Protein AF-0000000076528727 (afdb_homodimer)

Secondary structure (DSSP, 8-state):
---------S---TT-HHHHHHHHHHSHHHHHHHHHHTTS-EEHHHHHHHHT--HHHHHHHHHHHHHTTSEEEEEETTEEEEEESSHHHHHHHHHHHHHHHHHHGGGT-/---------S---TT-HHHHHHHHHHSHHHHHHHHHHTTS-EEHHHHHHHHT--HHHHHHHHHHHHHTTSEEEEEETTEEEEEESSHHHHHHHHHHHHHHHHHHGGGT-

InterPro domains:
  IPR001845 HTH ArsR-type DNA-binding domain [PF01022] (28-72)
  IPR001845 HTH ArsR-type DNA-binding domain [PR00778] (22-37)
  IPR001845 HTH ArsR-type DNA-binding domain [PR00778] (54-69)
  IPR001845 HTH ArsR-type DNA-binding domain [PR00778] (69-84)
  IPR001845 HTH ArsR-type DNA-binding domain [PS50987] (12-104)
  IPR001845 HTH ArsR-type DNA-binding domain [SM00418] (20-98)
  IPR011991 ArsR-like helix-turn-helix domain [cd00090] (22-97)
  IPR036388 Winged helix-like DNA-binding domain superfamily [G3DSA:1.10.10.10] (11-108)
  IPR036390 Winged helix DNA-binding domain superfamily [SSF46785] (14-94)
  IPR051011 Metal-responsive transcriptional regulator [PTHR43132] (16-104)

pLDDT: mean 88.91, std 18.53, range [26.23, 98.75]

Structure (mmCIF, N/CA/C/O backbone):
data_AF-0000000076528727-model_v1
#
loop_
_entity.id
_entity.type
_entity.pdbx_description
1 polymer 'ArsR family transcriptional regulator'
#
loop_
_atom_site.group_PDB
_atom_site.id
_atom_site.type_symbol
_atom_site.label_atom_id
_atom_site.label_alt_id
_atom_site.label_comp_id
_atom_site.label_asym_id
_atom_site.label_entity_id
_atom_site.label_seq_id
_atom_site.pdbx_PDB_ins_code
_atom_site.Cartn_x
_atom_site.Cartn_y
_atom_site.Cartn_z
_atom_site.occupancy
_atom_site.B_iso_or_equiv
_atom_site.auth_seq_id
_atom_site.auth_comp_id
_atom_site.auth_asym_id
_atom_site.auth_atom_id
_atom_site.pdbx_PDB_model_num
ATOM 1 N N . MET A 1 1 ? -30.75 6.188 -2.77 1 26.53 1 MET A N 1
ATOM 2 C CA . MET A 1 1 ? -29.656 5.484 -2.096 1 26.53 1 MET A CA 1
ATOM 3 C C . MET A 1 1 ? -28.422 6.379 -1.98 1 26.53 1 MET A C 1
ATOM 5 O O . MET A 1 1 ? -28 6.98 -2.967 1 26.53 1 MET A O 1
ATOM 9 N N . GLN A 1 2 ? -28.281 7.098 -0.833 1 31.61 2 GLN A N 1
ATOM 10 C CA . GLN A 1 2 ? -27.297 8.156 -0.592 1 31.61 2 GLN A CA 1
ATOM 11 C C . GLN A 1 2 ? -25.906 7.711 -1.005 1 31.61 2 GLN A C 1
ATOM 13 O O . GLN A 1 2 ? -25.438 6.637 -0.612 1 31.61 2 GLN A O 1
ATOM 18 N N . GLU A 1 3 ? -25.5 7.773 -2.193 1 35.44 3 GLU A N 1
ATOM 19 C CA . GLU A 1 3 ? -24.141 7.59 -2.684 1 35.44 3 GLU A CA 1
ATOM 20 C C . GLU A 1 3 ? -23.109 7.977 -1.621 1 35.44 3 GLU A C 1
ATOM 22 O O . GLU A 1 3 ? -23.094 9.117 -1.156 1 35.44 3 GLU A O 1
ATOM 27 N N . ASP A 1 4 ? -23.156 7.25 -0.556 1 35.41 4 ASP A N 1
ATOM 28 C CA . ASP A 1 4 ? -22.281 7.449 0.591 1 35.41 4 ASP A CA 1
ATOM 29 C C . ASP A 1 4 ? -20.891 7.922 0.146 1 35.41 4 ASP A C 1
ATOM 31 O O . ASP A 1 4 ? -19.938 7.141 0.134 1 35.41 4 ASP A O 1
ATOM 35 N N . ASP A 1 5 ? -20.891 8.547 -1.09 1 42.31 5 ASP A N 1
ATOM 36 C CA . ASP A 1 5 ? -19.703 9.328 -1.444 1 42.31 5 ASP A CA 1
ATOM 37 C C . ASP A 1 5 ? -19.188 10.102 -0.24 1 42.31 5 ASP A C 1
ATOM 39 O O . ASP A 1 5 ? -19.203 11.336 -0.228 1 42.31 5 ASP A O 1
ATOM 43 N N . ARG A 1 6 ? -19.641 9.648 0.896 1 43.16 6 ARG A N 1
ATOM 44 C CA . ARG A 1 6 ? -19.344 10.453 2.072 1 43.16 6 ARG A CA 1
ATOM 45 C C . ARG A 1 6 ? -17.875 10.859 2.092 1 43.16 6 ARG A C 1
ATOM 47 O O . ARG A 1 6 ? -16.984 10.039 1.808 1 43.16 6 ARG A O 1
ATOM 54 N N . PRO A 1 7 ? -17.594 12.078 1.815 1 50.25 7 PRO A N 1
ATOM 55 C CA . PRO A 1 7 ? -16.219 12.516 2.045 1 50.25 7 PRO A CA 1
ATOM 56 C C . PRO A 1 7 ? -15.578 11.852 3.26 1 50.25 7 PRO A C 1
ATOM 58 O O . PRO A 1 7 ? -16.266 11.531 4.23 1 50.25 7 PRO A O 1
ATOM 61 N N . ILE A 1 8 ? -14.836 10.836 3.066 1 53.22 8 ILE A N 1
ATOM 62 C CA . ILE A 1 8 ? -14.133 10.258 4.207 1 53.22 8 ILE A CA 1
ATOM 63 C C . ILE A 1 8 ? -13.75 11.367 5.188 1 53.22 8 ILE A C 1
ATOM 65 O O . ILE A 1 8 ? -12.805 12.117 4.949 1 53.22 8 ILE A O 1
ATOM 69 N N . THR A 1 9 ? -14.703 11.906 5.941 1 63.72 9 THR A N 1
ATOM 70 C CA . THR A 1 9 ? -14.531 13.07 6.809 1 63.72 9 THR A CA 1
ATOM 71 C C . THR A 1 9 ? -13.75 12.703 8.062 1 63.72 9 THR A C 1
ATOM 73 O O . THR A 1 9 ? -13.109 13.562 8.672 1 63.72 9 THR A O 1
ATOM 76 N N . GLY A 1 10 ? -13.719 11.414 8.312 1 79.56 10 GLY A N 1
ATOM 77 C CA . GLY A 1 10 ? -13 11.047 9.523 1 79.56 10 GLY A CA 1
ATOM 78 C C . GLY A 1 10 ? -11.758 10.219 9.266 1 79.56 10 GLY A C 1
ATOM 79 O O . GLY A 1 10 ? -11.484 9.844 8.117 1 79.56 10 GLY A O 1
ATOM 80 N N . PRO A 1 11 ? -10.969 10.148 10.289 1 93 11 PRO A N 1
ATOM 81 C CA . PRO A 1 11 ? -9.758 9.336 10.133 1 93 11 PRO A CA 1
ATOM 82 C C . PRO A 1 11 ? -10.062 7.883 9.781 1 93 11 PRO A C 1
ATOM 84 O O . PRO A 1 11 ? -11.086 7.344 10.203 1 93 11 PRO A O 1
ATOM 87 N N . LEU A 1 12 ? -9.281 7.332 8.984 1 96.31 12 LEU A N 1
ATOM 88 C CA . LEU A 1 12 ? -9.352 5.914 8.648 1 96.31 12 LEU A CA 1
ATOM 89 C C . LEU A 1 12 ? -8.992 5.055 9.859 1 96.31 12 LEU A C 1
ATOM 91 O O . LEU A 1 12 ? -8.391 5.539 10.812 1 96.31 12 LEU A O 1
ATOM 95 N N . ASN A 1 13 ? -9.445 3.828 9.789 1 96.62 13 ASN A N 1
ATOM 96 C CA . ASN A 1 13 ? -9.109 2.869 10.836 1 96.62 13 ASN A CA 1
ATOM 97 C C . ASN A 1 13 ? -8.609 1.554 10.242 1 96.62 13 ASN A C 1
ATOM 99 O O . ASN A 1 13 ? -8.469 1.425 9.031 1 96.62 13 ASN A O 1
ATOM 103 N N . ASP A 1 14 ? -8.305 0.615 11.023 1 96.38 14 ASP A N 1
ATOM 104 C CA . ASP A 1 14 ? -7.664 -0.626 10.602 1 96.38 14 ASP A CA 1
ATOM 105 C C . ASP A 1 14 ? -8.586 -1.444 9.703 1 96.38 14 ASP A C 1
ATOM 107 O O . ASP A 1 14 ? -8.125 -2.283 8.93 1 96.38 14 ASP A O 1
ATOM 111 N N . ASP A 1 15 ? -9.859 -1.237 9.789 1 94.62 15 ASP A N 1
ATOM 112 C CA . ASP A 1 15 ? -10.82 -2.035 9.039 1 94.62 15 ASP A CA 1
ATOM 113 C C . ASP A 1 15 ? -11.195 -1.347 7.73 1 94.62 15 ASP A C 1
ATOM 115 O O . ASP A 1 15 ? -11.938 -1.909 6.918 1 94.62 15 ASP A O 1
ATOM 119 N N . SER A 1 16 ? -10.711 -0.133 7.57 1 95.5 16 SER A N 1
ATOM 120 C CA . SER A 1 16 ? -10.992 0.574 6.324 1 95.5 16 SER A CA 1
ATOM 121 C C . SER A 1 16 ? -10.469 -0.199 5.121 1 95.5 16 SER A C 1
ATOM 123 O O . SER A 1 16 ? -9.336 -0.687 5.137 1 95.5 16 SER A O 1
ATOM 125 N N . PRO A 1 17 ? -11.234 -0.303 4.074 1 95.69 17 PRO A N 1
ATOM 126 C CA . PRO A 1 17 ? -10.859 -1.117 2.914 1 95.69 17 PRO A CA 1
ATOM 127 C C . PRO A 1 17 ? -9.508 -0.71 2.32 1 95.69 17 PRO A C 1
ATOM 129 O O . PRO A 1 17 ? -8.703 -1.572 1.965 1 95.69 17 PRO A O 1
ATOM 132 N N . VAL A 1 18 ? -9.281 0.553 2.219 1 97 18 VAL A N 1
ATOM 133 C CA . VAL A 1 18 ? -8.039 1.012 1.608 1 97 18 VAL A CA 1
ATOM 134 C C . VAL A 1 18 ? -6.859 0.638 2.5 1 97 18 VAL A C 1
ATOM 136 O O . VAL A 1 18 ? -5.785 0.282 2.004 1 97 18 VAL A O 1
ATOM 139 N N . VAL A 1 19 ? -7.023 0.716 3.816 1 97.81 19 VAL A N 1
ATOM 140 C CA . VAL A 1 19 ? -5.98 0.313 4.754 1 97.81 19 VAL A CA 1
ATOM 141 C C . VAL A 1 19 ? -5.719 -1.186 4.621 1 97.81 19 VAL A C 1
ATOM 143 O O . VAL A 1 19 ? -4.566 -1.621 4.598 1 97.81 19 VAL A O 1
ATOM 146 N N . GLN A 1 20 ? -6.742 -1.949 4.469 1 97.12 20 GLN A N 1
ATOM 147 C CA . GLN A 1 20 ? -6.617 -3.391 4.281 1 97.12 20 GLN A CA 1
ATOM 148 C C . GLN A 1 20 ? -5.875 -3.715 2.988 1 97.12 20 GLN A C 1
ATOM 150 O O . GLN A 1 20 ? -5.09 -4.664 2.938 1 97.12 20 GLN A O 1
ATOM 155 N N . LEU A 1 21 ? -6.188 -2.961 1.984 1 97.81 21 LEU A N 1
ATOM 156 C CA . LEU A 1 21 ? -5.488 -3.129 0.714 1 97.81 21 LEU A CA 1
ATOM 157 C C . LEU A 1 21 ? -3.988 -2.908 0.886 1 97.81 21 LEU A C 1
ATOM 159 O O . LEU A 1 21 ? -3.182 -3.74 0.463 1 97.81 21 LEU A O 1
ATOM 163 N N . PHE A 1 22 ? -3.646 -1.817 1.559 1 98.56 22 PHE A N 1
ATOM 164 C CA . PHE A 1 22 ? -2.234 -1.509 1.748 1 98.56 22 PHE A CA 1
ATOM 165 C C . PHE A 1 22 ? -1.575 -2.533 2.664 1 98.56 22 PHE A C 1
ATOM 167 O O . PHE A 1 22 ? -0.403 -2.869 2.486 1 98.56 22 PHE A O 1
ATOM 174 N N . LYS A 1 23 ? -2.254 -3.059 3.645 1 98.44 23 LYS A N 1
ATOM 175 C CA . LYS A 1 23 ? -1.728 -4.117 4.5 1 98.44 23 LYS A CA 1
ATOM 176 C C . LYS A 1 23 ? -1.399 -5.367 3.689 1 98.44 23 LYS A C 1
ATOM 178 O O . LYS A 1 23 ? -0.364 -6 3.906 1 98.44 23 LYS A O 1
ATOM 183 N N . ALA A 1 24 ? -2.244 -5.648 2.811 1 98.56 24 ALA A N 1
ATOM 184 C CA . ALA A 1 24 ? -2.016 -6.82 1.97 1 98.56 24 ALA A CA 1
ATOM 185 C C . ALA A 1 24 ? -0.749 -6.66 1.134 1 98.56 24 ALA A C 1
ATOM 187 O O . ALA A 1 24 ? 0.032 -7.602 0.987 1 98.56 24 ALA A O 1
ATOM 188 N N . LEU A 1 25 ? -0.546 -5.465 0.639 1 98.56 25 LEU A N 1
ATOM 189 C CA . LEU A 1 25 ? 0.573 -5.199 -0.258 1 98.56 25 LEU A CA 1
ATOM 190 C C . LEU A 1 25 ? 1.863 -5 0.528 1 98.56 25 LEU A C 1
ATOM 192 O O . LEU A 1 25 ? 2.957 -5.055 -0.04 1 98.56 25 LEU A O 1
ATOM 196 N N . ALA A 1 26 ? 1.739 -4.746 1.828 1 98.56 26 ALA A N 1
ATOM 197 C CA . ALA A 1 26 ? 2.895 -4.434 2.666 1 98.56 26 ALA A CA 1
ATOM 198 C C . ALA A 1 26 ? 3.688 -5.695 2.998 1 98.56 26 ALA A C 1
ATOM 200 O O . ALA A 1 26 ? 4.816 -5.613 3.488 1 98.56 26 ALA A O 1
ATOM 201 N N . HIS A 1 27 ? 3.139 -6.82 2.787 1 98.38 27 HIS A N 1
ATOM 202 C CA . HIS A 1 27 ? 3.85 -8.078 3 1 98.38 27 HIS A CA 1
ATOM 203 C C . HIS A 1 27 ? 4.734 -8.414 1.804 1 98.38 27 HIS A C 1
ATOM 205 O O . HIS A 1 27 ? 4.262 -8.445 0.666 1 98.38 27 HIS A O 1
ATOM 211 N N . PRO A 1 28 ? 6 -8.703 2.027 1 98.25 28 PRO A N 1
ATOM 212 C CA . PRO A 1 28 ? 6.93 -8.867 0.906 1 98.25 28 PRO A CA 1
ATOM 213 C C . PRO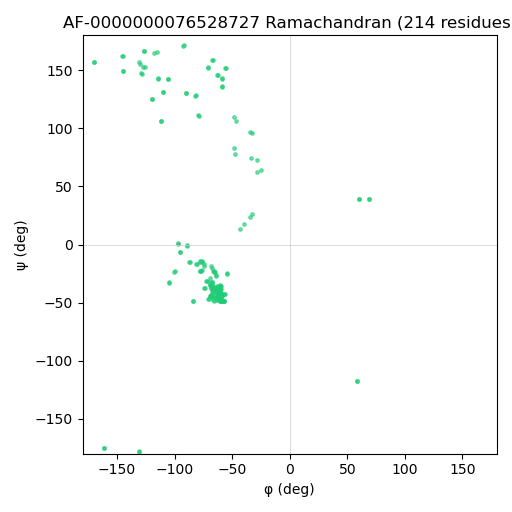 A 1 28 ? 6.535 -10 -0.031 1 98.25 28 PRO A C 1
ATOM 215 O O . PRO A 1 28 ? 6.691 -9.891 -1.249 1 98.25 28 PRO A O 1
ATOM 218 N N . MET A 1 29 ? 6.012 -11.055 0.444 1 98.31 29 MET A N 1
ATOM 219 C CA . MET A 1 29 ? 5.617 -12.172 -0.415 1 98.31 29 MET A CA 1
ATOM 220 C C . MET A 1 29 ? 4.414 -11.789 -1.276 1 98.31 29 MET A C 1
ATOM 222 O O . MET A 1 29 ? 4.375 -12.109 -2.467 1 98.31 29 MET A O 1
ATOM 226 N N . ARG A 1 30 ? 3.484 -11.164 -0.668 1 98.69 30 ARG A N 1
ATOM 227 C CA . ARG A 1 30 ? 2.303 -10.742 -1.417 1 98.69 30 ARG A CA 1
ATOM 228 C C . ARG A 1 30 ? 2.654 -9.664 -2.436 1 98.69 30 ARG A C 1
ATOM 230 O O . ARG A 1 30 ? 2.129 -9.656 -3.551 1 98.69 30 ARG A O 1
ATOM 237 N N . ALA A 1 31 ? 3.562 -8.773 -2.023 1 98.62 31 ALA A N 1
ATOM 238 C CA . ALA A 1 31 ? 4.043 -7.777 -2.973 1 98.62 31 ALA A CA 1
ATOM 239 C C . ALA A 1 31 ? 4.762 -8.438 -4.148 1 98.62 31 ALA A C 1
ATOM 241 O O . ALA A 1 31 ? 4.609 -8.016 -5.293 1 98.62 31 ALA A O 1
ATOM 242 N N . SER A 1 32 ? 5.52 -9.461 -3.852 1 98.62 32 SER A N 1
ATOM 243 C CA . SER A 1 32 ? 6.219 -10.203 -4.895 1 98.62 32 SER A CA 1
ATOM 244 C C . SER A 1 32 ? 5.234 -10.875 -5.848 1 98.62 32 SER A C 1
ATOM 246 O O . SER A 1 32 ? 5.441 -10.875 -7.062 1 98.62 32 SER A O 1
ATOM 248 N N . ILE A 1 33 ? 4.223 -11.406 -5.277 1 98.5 33 ILE A N 1
ATOM 249 C CA . ILE A 1 33 ? 3.195 -12.062 -6.078 1 98.5 33 ILE A CA 1
ATOM 250 C C . ILE A 1 33 ? 2.539 -11.039 -7.008 1 98.5 33 ILE A C 1
ATOM 252 O O . ILE A 1 33 ? 2.404 -11.281 -8.211 1 98.5 33 ILE A O 1
ATOM 256 N N . ILE A 1 34 ? 2.168 -9.906 -6.461 1 98.75 34 ILE A N 1
ATOM 257 C CA . ILE A 1 34 ? 1.521 -8.859 -7.242 1 98.75 34 ILE A CA 1
ATOM 258 C C . ILE A 1 34 ? 2.459 -8.391 -8.352 1 98.75 34 ILE A C 1
ATOM 260 O O . ILE A 1 34 ? 2.037 -8.211 -9.492 1 98.75 34 ILE A O 1
ATOM 264 N N . HIS A 1 35 ? 3.699 -8.211 -7.98 1 98.25 35 HIS A N 1
ATOM 265 C CA . HIS A 1 35 ? 4.699 -7.801 -8.961 1 98.25 35 HIS A CA 1
ATOM 266 C C . HIS A 1 35 ? 4.77 -8.781 -10.125 1 98.25 35 HIS A C 1
ATOM 268 O O . HIS A 1 35 ? 4.723 -8.383 -11.289 1 98.25 35 HIS A O 1
ATOM 274 N N . ARG A 1 36 ? 4.844 -10.008 -9.805 1 97.88 36 ARG A N 1
ATOM 275 C CA . ARG A 1 36 ? 4.922 -11.047 -10.82 1 97.88 36 ARG A CA 1
ATOM 276 C C . ARG A 1 36 ? 3.682 -11.047 -11.711 1 97.88 36 ARG A C 1
ATOM 278 O O . ARG A 1 36 ? 3.783 -11.203 -12.93 1 97.88 36 ARG A O 1
ATOM 285 N N . LEU A 1 37 ? 2.543 -10.828 -11.164 1 97.88 37 LEU A N 1
ATOM 286 C CA . LEU A 1 37 ? 1.271 -10.93 -11.875 1 97.88 37 LEU A CA 1
ATOM 287 C C . LEU A 1 37 ? 1.029 -9.688 -12.734 1 97.88 37 LEU A C 1
ATOM 289 O O . LEU A 1 37 ? 0.147 -9.695 -13.594 1 97.88 37 LEU A O 1
ATOM 293 N N . THR A 1 38 ? 1.791 -8.609 -12.5 1 97.25 38 THR A N 1
ATOM 294 C CA . THR A 1 38 ? 1.686 -7.449 -13.375 1 97.25 38 THR A CA 1
ATOM 295 C C . THR A 1 38 ? 2.16 -7.793 -14.781 1 97.25 38 THR A C 1
ATOM 297 O O . THR A 1 38 ? 1.787 -7.121 -15.75 1 97.25 38 THR A O 1
ATOM 300 N N . GLU A 1 39 ? 2.961 -8.773 -14.914 1 96.12 39 GLU A N 1
ATOM 301 C CA . GLU A 1 39 ? 3.521 -9.164 -16.203 1 96.12 39 GLU A CA 1
ATOM 302 C C . GLU A 1 39 ? 2.562 -10.07 -16.969 1 96.12 39 GLU A C 1
ATOM 304 O O . GLU A 1 39 ? 2.328 -9.867 -18.156 1 96.12 39 GLU A O 1
ATOM 309 N N . SER A 1 40 ? 2.09 -11.047 -16.281 1 96.12 40 SER A N 1
ATOM 310 C CA . SER A 1 40 ? 1.208 -12.047 -16.875 1 96.12 40 SER A CA 1
ATOM 311 C C . SER A 1 40 ? 0.599 -12.945 -15.805 1 96.12 40 SER A C 1
ATOM 313 O O . SER A 1 40 ? 1.109 -13.023 -14.688 1 96.12 40 SER A O 1
ATOM 315 N N . PRO A 1 41 ? -0.532 -13.555 -16.125 1 96.75 41 PRO A N 1
ATOM 316 C CA . PRO A 1 41 ? -1.08 -14.539 -15.188 1 96.75 41 PRO A CA 1
ATOM 317 C C . PRO A 1 41 ? -0.088 -15.656 -14.859 1 96.75 41 PRO A C 1
ATOM 319 O O . PRO A 1 41 ? 0.81 -15.945 -15.648 1 96.75 41 PRO A O 1
ATOM 322 N N . ALA A 1 42 ? -0.219 -16.234 -13.672 1 96.56 42 ALA A N 1
ATOM 323 C CA . ALA A 1 42 ? 0.669 -17.312 -13.227 1 96.56 42 ALA A CA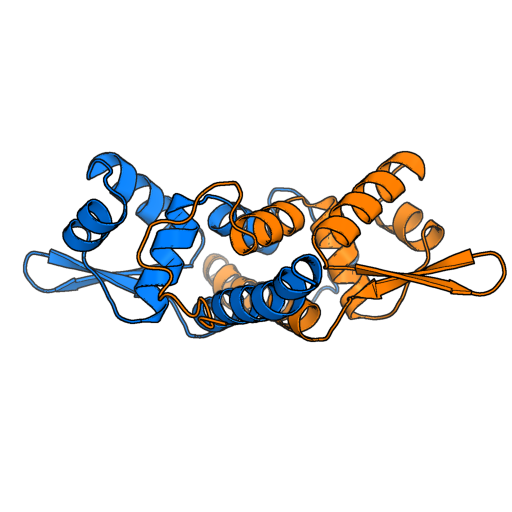 1
ATOM 324 C C . ALA A 1 42 ? -0.089 -18.328 -12.383 1 96.56 42 ALA A C 1
ATOM 326 O O . ALA A 1 42 ? -1.08 -18 -11.734 1 96.56 42 ALA A O 1
ATOM 327 N N . ASP A 1 43 ? 0.331 -19.547 -12.438 1 95.94 43 ASP A N 1
ATOM 328 C CA . ASP A 1 43 ? -0.294 -20.547 -11.578 1 95.94 43 ASP A CA 1
ATOM 329 C C . ASP A 1 43 ? 0.455 -20.688 -10.258 1 95.94 43 ASP A C 1
ATOM 331 O O . ASP A 1 43 ? 1.519 -20.094 -10.078 1 95.94 43 ASP A O 1
ATOM 335 N N . VAL A 1 44 ? -0.126 -21.422 -9.359 1 96.12 44 VAL A N 1
ATOM 336 C CA . VAL A 1 44 ? 0.398 -21.547 -8.008 1 96.12 44 VAL A CA 1
ATOM 337 C C . VAL A 1 44 ? 1.814 -22.125 -8.047 1 96.12 44 VAL A C 1
ATOM 339 O O . VAL A 1 44 ? 2.682 -21.703 -7.277 1 96.12 44 VAL A O 1
ATOM 342 N N . SER A 1 45 ? 2.096 -23.016 -8.953 1 95.94 45 SER A N 1
ATOM 343 C CA . SER A 1 45 ? 3.404 -23.656 -9.039 1 95.94 45 SER A CA 1
ATOM 344 C C . SER A 1 45 ? 4.48 -22.656 -9.438 1 95.94 45 SER A C 1
ATOM 346 O O . SER A 1 45 ? 5.598 -22.688 -8.906 1 95.94 45 SER A O 1
ATOM 348 N N . GLU A 1 46 ? 4.207 -21.781 -10.336 1 96.06 46 GLU A N 1
ATOM 349 C CA . GLU A 1 46 ? 5.125 -20.719 -10.75 1 96.06 46 GLU A CA 1
ATOM 350 C C . GLU A 1 46 ? 5.434 -19.766 -9.594 1 96.06 46 GLU A C 1
ATOM 352 O O . GLU A 1 46 ? 6.578 -19.344 -9.43 1 96.06 46 GLU A O 1
ATOM 357 N N . LEU A 1 47 ? 4.441 -19.516 -8.836 1 97.56 47 LEU A N 1
ATOM 358 C CA . LEU A 1 47 ? 4.609 -18.594 -7.715 1 97.56 47 LEU A CA 1
ATOM 359 C C . LEU A 1 47 ? 5.402 -19.25 -6.59 1 97.56 47 LEU A C 1
ATOM 361 O O . LEU A 1 47 ? 6.195 -18.594 -5.922 1 97.56 47 LEU A O 1
ATOM 365 N N . VAL A 1 48 ? 5.188 -20.531 -6.348 1 97.56 48 VAL A N 1
ATOM 366 C CA . VAL A 1 48 ? 5.953 -21.297 -5.371 1 97.56 48 VAL A CA 1
ATOM 367 C C . VAL A 1 48 ? 7.438 -21.266 -5.738 1 97.56 48 VAL A C 1
ATOM 369 O O . VAL A 1 48 ? 8.289 -21.047 -4.879 1 97.56 48 VAL A O 1
ATOM 372 N N . GLU A 1 49 ? 7.715 -21.422 -7 1 96.88 49 GLU A N 1
ATOM 373 C CA . GLU A 1 49 ? 9.094 -21.406 -7.488 1 96.88 49 GLU A CA 1
ATOM 374 C C . GLU A 1 49 ? 9.703 -20.016 -7.344 1 96.88 49 GLU A C 1
ATOM 376 O O . GLU A 1 49 ? 10.844 -19.875 -6.887 1 96.88 49 GLU A O 1
ATOM 381 N N . LEU A 1 50 ? 8.984 -19.062 -7.676 1 95.31 50 LEU A N 1
ATOM 382 C CA . LEU A 1 50 ? 9.445 -17.672 -7.594 1 95.31 50 LEU A CA 1
ATOM 383 C C . LEU A 1 50 ? 9.805 -17.312 -6.16 1 95.31 50 LEU A C 1
ATOM 385 O O . LEU A 1 50 ? 10.836 -16.688 -5.91 1 95.31 50 LEU A O 1
ATOM 389 N N . LEU A 1 51 ? 8.914 -17.688 -5.211 1 97.38 51 LEU A N 1
ATOM 390 C CA . LEU A 1 51 ? 9.039 -17.25 -3.824 1 97.38 51 LEU A CA 1
ATOM 391 C C . LEU A 1 51 ? 9.945 -18.188 -3.035 1 97.38 51 LEU A C 1
ATOM 393 O O . LEU A 1 51 ? 10.391 -17.844 -1.936 1 97.38 51 LEU A O 1
ATOM 397 N N . GLY A 1 52 ? 10.188 -19.312 -3.59 1 97.25 52 GLY A N 1
ATOM 398 C CA . GLY A 1 52 ? 10.93 -20.312 -2.832 1 97.25 52 GLY A CA 1
ATOM 399 C C . GLY A 1 52 ? 10.242 -20.719 -1.543 1 97.25 52 GLY A C 1
ATOM 400 O O . GLY A 1 52 ? 10.898 -20.875 -0.506 1 97.25 52 GLY A O 1
ATOM 401 N N . ALA A 1 53 ? 8.953 -20.844 -1.569 1 97.94 53 ALA A N 1
ATOM 402 C CA . ALA A 1 53 ? 8.148 -21.141 -0.393 1 97.94 53 ALA A CA 1
ATOM 403 C C . ALA A 1 53 ? 7.258 -22.359 -0.644 1 97.94 53 ALA A C 1
ATOM 405 O O . ALA A 1 53 ? 7.102 -22.797 -1.786 1 97.94 53 ALA A O 1
ATOM 406 N N . SER A 1 54 ? 6.703 -22.891 0.417 1 98.19 54 SER A N 1
ATOM 407 C CA . SER A 1 54 ? 5.824 -24.047 0.291 1 98.19 54 SER A CA 1
ATOM 408 C C . SER A 1 54 ? 4.496 -23.672 -0.36 1 98.19 54 SER A C 1
ATOM 410 O O . SER A 1 54 ? 4.051 -22.516 -0.248 1 98.19 54 SER A O 1
ATOM 412 N N . GLN A 1 55 ? 3.879 -24.594 -1.03 1 97.62 55 GLN A N 1
ATOM 413 C CA . GLN A 1 55 ? 2.6 -24.375 -1.693 1 97.62 55 GLN A CA 1
ATOM 414 C C . GLN A 1 55 ? 1.524 -23.969 -0.69 1 97.62 55 GLN A C 1
ATOM 416 O O . GLN A 1 55 ? 0.729 -23.062 -0.958 1 97.62 55 GLN A O 1
ATOM 421 N N . PRO A 1 56 ? 1.437 -24.578 0.508 1 98.38 56 PRO A N 1
ATOM 422 C CA . PRO A 1 56 ? 0.417 -24.125 1.461 1 98.38 56 PRO A CA 1
ATOM 423 C C . PRO A 1 56 ? 0.579 -22.656 1.851 1 98.38 56 PRO A C 1
ATOM 425 O O . PRO A 1 56 ? -0.415 -21.938 2.002 1 98.38 56 PRO A O 1
ATOM 428 N N . LEU A 1 57 ? 1.788 -22.188 2.018 1 98.44 57 LEU A N 1
ATOM 429 C CA . LEU A 1 57 ? 2.059 -20.797 2.375 1 98.44 57 LEU A CA 1
ATOM 430 C C . LEU A 1 57 ? 1.65 -19.859 1.249 1 98.44 57 LEU A C 1
ATOM 432 O O . LEU A 1 57 ? 0.988 -18.844 1.49 1 98.44 57 LEU A O 1
ATOM 436 N N . VAL A 1 58 ? 2.08 -20.219 0.08 1 98.31 58 VAL A N 1
ATOM 437 C CA . VAL A 1 58 ? 1.732 -19.406 -1.085 1 98.31 58 VAL A CA 1
ATOM 438 C C . VAL A 1 58 ? 0.214 -19.375 -1.248 1 98.31 58 VAL A C 1
ATOM 440 O O . VAL A 1 58 ? -0.356 -18.312 -1.521 1 98.31 58 VAL A O 1
ATOM 443 N N . SER A 1 59 ? -0.433 -20.484 -1.033 1 97.75 59 SER A N 1
ATOM 444 C CA . SER A 1 59 ? -1.887 -20.547 -1.134 1 97.75 59 SER A CA 1
ATOM 445 C C . SER A 1 59 ? -2.555 -19.656 -0.097 1 97.75 5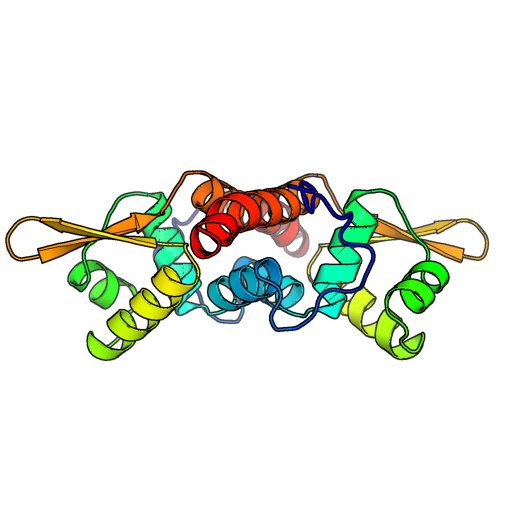9 SER A C 1
ATOM 447 O O . SER A 1 59 ? -3.57 -19.016 -0.384 1 97.75 59 SER A O 1
ATOM 449 N N . HIS A 1 60 ? -2.027 -19.609 1.024 1 98.44 60 HIS A N 1
ATOM 450 C CA . HIS A 1 60 ? -2.539 -18.734 2.066 1 98.44 60 HIS A CA 1
ATOM 451 C C . HIS A 1 60 ? -2.479 -17.266 1.628 1 98.44 60 HIS A C 1
ATOM 453 O O . HIS A 1 60 ? -3.469 -16.547 1.737 1 98.44 60 HIS A O 1
ATOM 459 N N . HIS A 1 61 ? -1.354 -16.875 1.132 1 98.56 61 HIS A N 1
ATOM 460 C CA . HIS A 1 61 ? -1.196 -15.5 0.7 1 98.56 61 HIS A CA 1
ATOM 461 C C . HIS A 1 61 ? -2.119 -15.18 -0.47 1 98.56 61 HIS A C 1
ATOM 463 O O . HIS A 1 61 ? -2.652 -14.07 -0.56 1 98.56 61 HIS A O 1
ATOM 469 N N . LEU A 1 62 ? -2.277 -16.141 -1.36 1 98.44 62 LEU A N 1
ATOM 470 C CA . LEU A 1 62 ? -3.195 -15.945 -2.479 1 98.44 62 LEU A CA 1
ATOM 471 C C . LEU A 1 62 ? -4.629 -15.773 -1.982 1 98.44 62 LEU A C 1
ATOM 473 O O . LEU A 1 62 ? -5.395 -15 -2.553 1 98.44 62 LEU A O 1
ATOM 477 N N . ARG A 1 63 ? -4.977 -16.484 -0.934 1 98.12 63 ARG A N 1
ATOM 478 C CA . ARG A 1 63 ? -6.293 -16.312 -0.333 1 98.12 63 ARG A CA 1
ATOM 479 C C . ARG A 1 63 ? -6.457 -14.906 0.241 1 98.12 63 ARG A C 1
ATOM 481 O O . ARG A 1 63 ? -7.488 -14.258 0.038 1 98.12 63 ARG A O 1
ATOM 488 N N . VAL A 1 64 ? -5.484 -14.445 0.941 1 98.19 64 VAL A N 1
ATOM 489 C CA . VAL A 1 64 ? -5.5 -13.102 1.515 1 98.19 64 VAL A CA 1
ATOM 490 C C . VAL A 1 64 ? -5.645 -12.062 0.402 1 98.19 64 VAL A C 1
ATOM 492 O O . VAL A 1 64 ? -6.441 -11.125 0.516 1 98.19 64 VAL A O 1
ATOM 495 N N . LEU A 1 65 ? -4.902 -12.234 -0.683 1 98.44 65 LEU A N 1
ATOM 496 C CA . LEU A 1 65 ? -4.918 -11.305 -1.807 1 98.44 65 LEU A CA 1
ATOM 497 C C . LEU A 1 65 ? -6.277 -11.32 -2.504 1 98.44 65 LEU A C 1
ATOM 499 O O . LEU A 1 65 ? -6.762 -10.273 -2.943 1 98.44 65 LEU A O 1
ATOM 503 N N . ARG A 1 66 ? -6.844 -12.461 -2.566 1 97.12 66 ARG A N 1
ATOM 504 C CA . ARG A 1 66 ? -8.172 -12.57 -3.16 1 97.12 66 ARG A CA 1
ATOM 505 C C . ARG A 1 66 ? -9.219 -11.859 -2.301 1 97.12 66 ARG A C 1
ATOM 507 O O . ARG A 1 66 ? -10.062 -11.133 -2.818 1 97.12 66 ARG A O 1
ATOM 514 N N . GLU A 1 67 ? -9.133 -12.094 -0.984 1 95.38 67 GLU A N 1
ATOM 515 C CA . GLU A 1 67 ? -10.07 -11.477 -0.045 1 95.38 67 GLU A CA 1
ATOM 516 C C . GLU A 1 67 ? -9.922 -9.953 -0.043 1 95.38 67 GLU A C 1
ATOM 518 O O . GLU A 1 67 ? -10.891 -9.234 0.206 1 95.38 67 GLU A O 1
ATOM 523 N N . ALA A 1 68 ? -8.75 -9.5 -0.388 1 96.25 68 ALA A N 1
ATOM 524 C CA . ALA A 1 68 ? -8.484 -8.062 -0.464 1 96.25 68 ALA A CA 1
ATOM 525 C C . ALA A 1 68 ? -8.805 -7.52 -1.854 1 96.25 68 ALA A C 1
ATOM 527 O O . ALA A 1 68 ? -8.516 -6.355 -2.152 1 96.25 68 ALA A O 1
ATOM 528 N N . HIS A 1 69 ? -9.242 -8.383 -2.758 1 96.81 69 HIS A N 1
ATOM 529 C CA . HIS A 1 69 ? -9.656 -8.023 -4.109 1 96.81 69 HIS A CA 1
ATOM 530 C C . HIS A 1 69 ? -8.469 -7.574 -4.949 1 96.81 69 HIS A C 1
ATOM 532 O O . HIS A 1 69 ? -8.586 -6.637 -5.742 1 96.81 69 HIS A O 1
ATOM 538 N N . LEU A 1 70 ? -7.383 -8.219 -4.797 1 98.38 70 LEU A N 1
ATOM 539 C CA . LEU A 1 70 ? -6.188 -7.855 -5.551 1 98.38 70 LEU A CA 1
ATOM 540 C C . LEU A 1 70 ? -5.926 -8.852 -6.676 1 98.38 70 LEU A C 1
ATOM 542 O O . LEU A 1 70 ? -5.441 -8.469 -7.742 1 98.38 70 LEU A O 1
ATOM 546 N N . VAL A 1 71 ? -6.301 -10.102 -6.414 1 98.31 71 VAL A N 1
ATOM 547 C CA . VAL A 1 71 ? -6.066 -11.125 -7.426 1 98.31 71 VAL A CA 1
ATOM 548 C C . VAL A 1 71 ? -7.344 -11.938 -7.645 1 98.31 71 VAL A C 1
ATOM 550 O O . VAL A 1 71 ? -8.242 -11.938 -6.797 1 98.31 71 VAL A O 1
ATOM 553 N N . GLU A 1 72 ? -7.441 -12.516 -8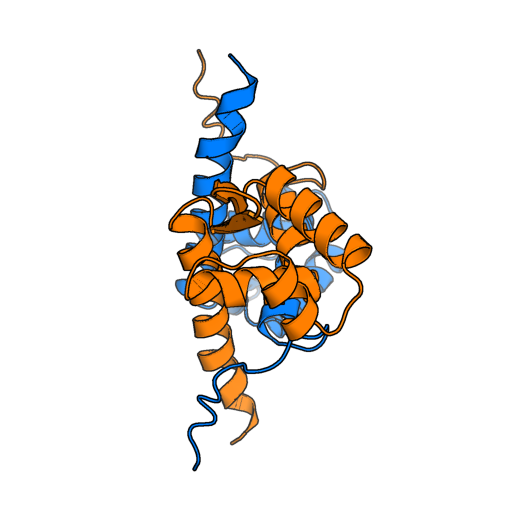.75 1 97.25 72 GLU A N 1
ATOM 554 C CA . GLU A 1 72 ? -8.523 -13.445 -9.07 1 97.25 72 GLU A CA 1
ATOM 555 C C . GLU A 1 72 ? -7.977 -14.773 -9.578 1 97.25 72 GLU A C 1
ATOM 557 O O . GLU A 1 72 ? -6.875 -14.828 -10.125 1 97.25 72 GLU A O 1
ATOM 562 N N . ALA A 1 73 ? -8.758 -15.758 -9.352 1 96.38 73 ALA A N 1
ATOM 563 C CA . ALA A 1 73 ? -8.398 -17.109 -9.773 1 96.38 73 ALA A CA 1
ATOM 564 C C . ALA A 1 73 ? -9.281 -17.578 -10.922 1 96.38 73 ALA A C 1
ATOM 566 O O . ALA A 1 73 ? -10.492 -17.328 -10.93 1 96.38 73 ALA A O 1
ATOM 567 N N . LEU A 1 74 ? -8.695 -18.109 -11.969 1 93.12 74 LEU A N 1
ATOM 568 C CA . LEU A 1 74 ? -9.422 -18.734 -13.062 1 93.12 74 LEU A CA 1
ATOM 569 C C . LEU A 1 74 ? -9.023 -20.203 -13.219 1 93.12 74 LEU A C 1
ATOM 571 O O . LEU A 1 74 ? -7.836 -20.516 -13.281 1 93.12 74 LEU A O 1
ATOM 575 N N . ARG A 1 75 ? -10.078 -20.969 -13.164 1 88.88 75 ARG A N 1
ATOM 576 C CA . ARG A 1 75 ? -9.812 -22.391 -13.344 1 88.88 75 ARG A CA 1
ATOM 577 C C . ARG A 1 75 ? -9.625 -22.734 -14.82 1 88.88 75 ARG A C 1
ATOM 579 O O . ARG A 1 75 ? -10.461 -22.391 -15.656 1 88.88 75 ARG A O 1
ATOM 586 N N . ASP A 1 76 ? -8.461 -23.047 -15.094 1 78.75 76 ASP A N 1
ATOM 587 C CA . ASP A 1 76 ? -8.188 -23.516 -16.438 1 78.75 76 ASP A CA 1
ATOM 588 C C . ASP A 1 76 ? -7.82 -25 -16.438 1 78.75 76 ASP A C 1
ATOM 590 O O . ASP A 1 76 ? -6.66 -25.359 -16.234 1 78.75 76 ASP A O 1
ATOM 594 N N . GLY A 1 77 ? -8.781 -25.766 -16.906 1 81.31 77 GLY A N 1
ATOM 595 C CA . GLY A 1 77 ? -8.539 -27.203 -16.859 1 81.31 77 GLY A CA 1
ATOM 596 C C . GLY A 1 77 ? -8.273 -27.719 -15.461 1 81.31 77 GLY A C 1
ATOM 597 O O . GLY A 1 77 ? -9.094 -27.531 -14.562 1 81.31 77 GLY A O 1
ATOM 598 N N . ARG A 1 78 ? -6.949 -28.297 -15.289 1 80.19 78 ARG A N 1
ATOM 599 C CA . ARG A 1 78 ? -6.605 -28.906 -14.016 1 80.19 78 ARG A CA 1
ATOM 600 C C . ARG A 1 78 ? -5.836 -27.953 -13.125 1 80.19 78 ARG A C 1
ATOM 602 O O . ARG A 1 78 ? -5.473 -28.281 -11.992 1 80.19 78 ARG A O 1
ATOM 609 N N . ARG A 1 79 ? -5.609 -26.734 -13.586 1 84.69 79 ARG A N 1
ATOM 610 C CA . ARG A 1 79 ? -4.824 -25.797 -12.797 1 84.69 79 ARG A CA 1
ATOM 611 C C . ARG A 1 79 ? -5.547 -24.469 -12.656 1 84.69 79 ARG A C 1
ATOM 613 O O . ARG A 1 79 ? -6.332 -24.078 -13.531 1 84.69 79 ARG A O 1
ATOM 620 N N . ASN A 1 80 ? -5.273 -23.891 -11.461 1 92.12 80 ASN A N 1
ATOM 621 C CA . ASN A 1 80 ? -5.754 -22.531 -11.273 1 92.12 80 ASN A CA 1
ATOM 622 C C . ASN A 1 80 ? -4.715 -21.5 -11.711 1 92.12 80 ASN A C 1
ATOM 624 O O . ASN A 1 80 ? -3.527 -21.641 -11.406 1 92.12 80 ASN A O 1
ATOM 628 N N . SER A 1 81 ? -5.164 -20.594 -12.5 1 95.81 81 SER A N 1
ATOM 629 C CA . SER A 1 81 ? -4.34 -19.453 -12.859 1 95.81 81 SER A CA 1
ATOM 630 C C . SER A 1 81 ? -4.797 -18.188 -12.133 1 95.81 81 SER A C 1
ATOM 632 O O . SER A 1 81 ? -5.996 -17.969 -11.977 1 95.81 81 SER A O 1
ATOM 634 N N . TYR A 1 82 ? -3.758 -17.406 -11.75 1 97.81 82 TYR A N 1
ATOM 635 C CA . TYR A 1 82 ? -4.047 -16.188 -11.016 1 97.81 82 TYR A CA 1
ATOM 636 C C . TYR A 1 82 ? -3.662 -14.953 -11.828 1 97.81 82 TYR A C 1
ATOM 638 O O . TYR A 1 82 ? -2.652 -14.961 -12.539 1 97.81 82 TYR A O 1
ATOM 646 N N . SER A 1 83 ? -4.43 -13.938 -11.734 1 98.19 83 SER A N 1
ATOM 647 C CA . SER A 1 83 ? -4.168 -12.641 -12.352 1 98.19 83 SER A CA 1
ATOM 648 C C . SER A 1 83 ? -4.66 -11.5 -11.477 1 98.19 83 SER A C 1
ATOM 650 O O . SER A 1 83 ? -5.398 -11.727 -10.508 1 98.19 83 SER A O 1
ATOM 652 N N . LEU A 1 84 ? -4.16 -10.328 -11.758 1 98.31 84 LEU A N 1
ATOM 653 C CA . LEU A 1 84 ? -4.688 -9.156 -11.062 1 98.31 84 LEU A CA 1
ATOM 654 C C . LEU A 1 84 ? -6.164 -8.945 -11.383 1 98.31 84 LEU A C 1
ATOM 656 O O . LEU A 1 84 ? -6.598 -9.211 -12.508 1 98.31 84 LEU A O 1
ATOM 660 N N . ILE A 1 85 ? -6.891 -8.484 -10.453 1 96.69 85 ILE A N 1
ATOM 661 C CA . ILE A 1 85 ? -8.344 -8.414 -10.594 1 96.69 85 ILE A CA 1
ATOM 662 C C . ILE A 1 85 ? -8.711 -7.363 -11.641 1 96.69 85 ILE A C 1
ATOM 664 O O . ILE A 1 85 ? -9.734 -7.48 -12.312 1 96.69 85 ILE A O 1
ATOM 668 N N . ASP A 1 86 ? -7.922 -6.27 -11.711 1 94 86 ASP A N 1
ATOM 669 C CA . ASP A 1 86 ? -8.156 -5.234 -12.711 1 94 86 ASP A CA 1
ATOM 670 C C . ASP A 1 86 ? -6.914 -4.367 -12.898 1 94 86 ASP A C 1
ATOM 672 O O . ASP A 1 86 ? -5.875 -4.613 -12.273 1 94 86 ASP A O 1
ATOM 676 N N . ASP A 1 87 ? -7.004 -3.375 -13.664 1 94.06 87 ASP A N 1
ATOM 677 C CA . ASP A 1 87 ? -5.867 -2.535 -14.031 1 94.06 87 ASP A CA 1
ATOM 678 C C . ASP A 1 87 ? -5.504 -1.573 -12.906 1 94.06 87 ASP A C 1
ATOM 680 O O . ASP A 1 87 ? -4.398 -1.029 -12.875 1 94.06 87 ASP A O 1
ATOM 684 N N . HIS A 1 88 ? -6.492 -1.312 -12.039 1 94.94 88 HIS A N 1
ATOM 685 C CA . HIS A 1 88 ? -6.195 -0.417 -10.922 1 94.94 88 HIS A CA 1
ATOM 686 C C . HIS A 1 88 ? -5.09 -0.981 -10.039 1 94.94 88 HIS A C 1
ATOM 688 O O . HIS A 1 88 ? -4.184 -0.252 -9.633 1 94.94 88 HIS A O 1
ATOM 694 N N . VAL A 1 89 ? -5.16 -2.258 -9.898 1 97.81 89 VAL A N 1
ATOM 695 C CA . VAL A 1 89 ? -4.176 -2.891 -9.023 1 97.81 89 VAL A CA 1
ATOM 696 C C . VAL A 1 89 ? -2.791 -2.801 -9.656 1 97.81 89 VAL A C 1
ATOM 698 O O . VAL A 1 89 ? -1.811 -2.486 -8.984 1 97.81 89 VAL A O 1
ATOM 701 N N . ALA A 1 90 ? -2.701 -3.053 -10.938 1 97.75 90 ALA A N 1
ATOM 702 C CA . ALA A 1 90 ? -1.432 -2.922 -11.641 1 97.75 90 ALA A CA 1
ATOM 703 C C . ALA A 1 90 ? -0.894 -1.497 -11.547 1 97.75 90 ALA A C 1
ATOM 705 O O . ALA A 1 90 ? 0.293 -1.291 -11.289 1 97.75 90 ALA A O 1
ATOM 706 N N . SER A 1 91 ? -1.811 -0.564 -11.719 1 97.31 91 SER A N 1
ATOM 707 C CA . SER A 1 91 ? -1.429 0.844 -11.688 1 97.31 91 SER A CA 1
ATOM 708 C C . SER A 1 91 ? -0.896 1.239 -10.312 1 97.31 91 SER A C 1
ATOM 710 O O . SER A 1 91 ? 0.128 1.918 -10.211 1 97.31 91 SER A O 1
ATOM 712 N N . ILE A 1 92 ? -1.577 0.819 -9.297 1 98.12 92 ILE A N 1
ATOM 713 C CA . ILE A 1 92 ? -1.165 1.123 -7.93 1 98.12 92 ILE A CA 1
ATOM 714 C C . ILE A 1 92 ? 0.254 0.61 -7.691 1 98.12 92 ILE A C 1
ATOM 716 O O . ILE A 1 92 ? 1.12 1.355 -7.23 1 98.12 92 ILE A O 1
ATOM 720 N N . PHE A 1 93 ? 0.514 -0.619 -8.062 1 98.44 93 PHE A N 1
ATOM 721 C CA . PHE A 1 93 ? 1.796 -1.256 -7.789 1 98.44 93 PHE A CA 1
ATOM 722 C C . PHE A 1 93 ? 2.9 -0.643 -8.641 1 98.44 93 PHE A C 1
ATOM 724 O O . PHE A 1 93 ? 3.975 -0.313 -8.133 1 98.44 93 PHE A O 1
ATOM 731 N N . LEU A 1 94 ? 2.652 -0.488 -9.883 1 96.94 94 LEU A N 1
ATOM 732 C CA . LEU A 1 94 ? 3.66 0.018 -10.812 1 96.94 94 LEU A CA 1
ATOM 733 C C . LEU A 1 94 ? 3.979 1.48 -10.523 1 96.94 94 LEU A C 1
ATOM 735 O O . LEU A 1 94 ? 5.125 1.911 -10.672 1 96.94 94 LEU A O 1
ATOM 739 N N . ASP A 1 95 ? 2.961 2.273 -10.148 1 97.25 95 ASP A N 1
ATOM 740 C CA . ASP A 1 95 ? 3.219 3.648 -9.727 1 97.25 95 ASP A CA 1
ATOM 741 C C . ASP A 1 95 ? 4.109 3.689 -8.492 1 97.25 95 ASP A C 1
ATOM 743 O O . ASP A 1 95 ? 5.004 4.531 -8.391 1 97.25 95 ASP A O 1
ATOM 747 N N . ALA A 1 96 ? 3.848 2.789 -7.594 1 97.69 96 ALA A N 1
ATOM 748 C CA . ALA A 1 96 ? 4.676 2.711 -6.391 1 97.69 96 ALA A CA 1
ATOM 749 C C . ALA A 1 96 ? 6.117 2.354 -6.738 1 97.69 96 ALA A C 1
ATOM 751 O O . ALA A 1 96 ? 7.055 2.975 -6.238 1 97.69 96 ALA A O 1
ATOM 752 N N . LEU A 1 97 ? 6.305 1.385 -7.633 1 95.5 97 LEU A N 1
ATOM 753 C CA . LEU A 1 97 ? 7.637 0.993 -8.086 1 95.5 97 LEU A CA 1
ATOM 754 C C . LEU A 1 97 ? 8.359 2.168 -8.742 1 95.5 97 LEU A C 1
ATOM 756 O O . LEU A 1 97 ? 9.516 2.441 -8.43 1 95.5 97 LEU A O 1
ATOM 760 N N . GLY A 1 98 ? 7.586 2.791 -9.641 1 94.81 98 GLY A N 1
ATOM 761 C CA . GLY A 1 98 ? 8.164 3.939 -10.32 1 94.81 98 GLY A CA 1
ATOM 762 C C . GLY A 1 98 ? 8.555 5.059 -9.375 1 94.81 98 GLY A C 1
ATOM 763 O O . GLY A 1 98 ? 9.625 5.656 -9.523 1 94.81 98 GLY A O 1
ATOM 764 N N . HIS A 1 99 ? 7.738 5.355 -8.461 1 96.25 99 HIS A N 1
ATOM 765 C CA . HIS A 1 99 ? 7.98 6.406 -7.484 1 96.25 99 HIS A CA 1
ATOM 766 C C . HIS A 1 99 ? 9.25 6.133 -6.68 1 96.25 99 HIS A C 1
ATOM 768 O O . HIS A 1 99 ? 10.094 7.016 -6.516 1 96.25 99 HIS A O 1
ATOM 774 N N . MET A 1 100 ? 9.383 4.91 -6.168 1 94.5 100 MET A N 1
ATOM 775 C CA . MET A 1 100 ? 10.508 4.582 -5.305 1 94.5 100 MET A CA 1
ATOM 776 C C . MET A 1 100 ? 11.797 4.484 -6.109 1 94.5 100 MET A C 1
ATOM 778 O O . MET A 1 100 ? 12.891 4.727 -5.586 1 94.5 100 MET A O 1
ATOM 782 N N . LYS A 1 101 ? 11.727 4.074 -7.371 1 91.19 101 LYS A N 1
ATOM 783 C CA . LYS A 1 101 ? 12.898 4.074 -8.242 1 91.19 101 LYS A CA 1
ATOM 784 C C . LYS A 1 101 ? 13.438 5.492 -8.438 1 91.19 101 LYS A C 1
ATOM 786 O O . LYS A 1 101 ? 14.648 5.695 -8.5 1 91.19 101 LYS A O 1
ATOM 791 N N . GLU A 1 102 ? 12.5 6.422 -8.594 1 91.12 102 GLU A N 1
ATOM 792 C CA . GLU A 1 102 ? 12.867 7.82 -8.797 1 91.12 102 GLU A CA 1
ATOM 793 C C . GLU A 1 102 ? 13.5 8.414 -7.543 1 91.12 102 GLU A C 1
ATOM 795 O O . GLU A 1 102 ? 14.32 9.32 -7.629 1 91.12 102 GLU A O 1
ATOM 800 N N . HIS A 1 103 ? 13.078 7.949 -6.402 1 86.44 103 HIS A N 1
ATOM 801 C CA . HIS A 1 103 ? 13.539 8.531 -5.145 1 86.44 103 HIS A CA 1
ATOM 802 C C . HIS A 1 103 ? 14.641 7.684 -4.516 1 86.44 103 HIS A C 1
ATOM 804 O O . HIS A 1 103 ? 15.266 8.094 -3.535 1 86.44 103 HIS A O 1
ATOM 810 N N . ASP A 1 104 ? 14.789 6.41 -4.773 1 74.44 104 ASP A N 1
ATOM 811 C CA . ASP A 1 104 ? 15.922 5.609 -4.328 1 74.44 104 ASP A CA 1
ATOM 812 C C . ASP A 1 104 ? 17.234 6.172 -4.859 1 74.44 104 ASP A C 1
ATOM 814 O O . ASP A 1 104 ? 18.281 6.008 -4.238 1 74.44 104 ASP A O 1
ATOM 818 N N . HIS A 1 105 ? 17.297 6.578 -6.121 1 58.66 105 HIS A N 1
ATOM 819 C CA . HIS A 1 105 ? 18.547 7.012 -6.73 1 58.66 105 HIS A CA 1
ATOM 820 C C . HIS A 1 105 ? 19.203 8.125 -5.918 1 58.66 105 HIS A C 1
ATOM 822 O O . HIS A 1 105 ? 20.406 8.375 -6.047 1 58.66 105 HIS A O 1
ATOM 828 N N . ASP A 1 106 ? 18.5 8.805 -5.23 1 49.38 106 ASP A N 1
ATOM 829 C CA . ASP A 1 106 ? 19.25 9.93 -4.684 1 49.38 106 ASP A CA 1
ATOM 830 C C . ASP A 1 106 ? 20.297 9.453 -3.68 1 49.38 106 ASP A C 1
ATOM 832 O O . ASP A 1 106 ? 21.078 10.258 -3.156 1 49.38 106 ASP A O 1
ATOM 836 N N . CYS A 1 107 ? 20.188 8.328 -3.135 1 42.34 107 CYS A N 1
ATOM 837 C CA . CYS A 1 107 ? 21.297 8.172 -2.188 1 42.34 107 CYS A CA 1
ATOM 838 C C . CYS A 1 107 ? 22.594 7.859 -2.912 1 42.34 107 CYS A C 1
ATOM 840 O O . CYS A 1 107 ? 23.609 7.551 -2.275 1 42.34 107 CYS A O 1
ATOM 842 N N . HIS A 1 108 ? 22.594 7.352 -4.113 1 37.47 108 HIS A N 1
ATOM 843 C CA . HIS A 1 108 ? 23.922 6.961 -4.574 1 37.47 108 HIS A CA 1
ATOM 844 C C . HIS A 1 108 ? 24.797 8.18 -4.832 1 37.47 108 HIS A C 1
ATOM 846 O O . HIS A 1 108 ? 26 8.047 -5.082 1 37.47 108 HIS A O 1
ATOM 852 N N . HIS A 1 109 ? 24.312 9.422 -5.215 1 31.97 109 HIS A N 1
ATOM 853 C CA . HIS A 1 109 ? 25.438 10.328 -5.375 1 31.97 109 HIS A CA 1
ATOM 854 C C . HIS A 1 109 ? 25.938 10.828 -4.023 1 31.97 109 HIS A C 1
ATOM 856 O O . HIS A 1 109 ? 25.141 11.094 -3.121 1 31.97 109 HIS A O 1
ATOM 862 N N . MET B 1 1 ? 27.328 3.082 -15.578 1 26.23 1 MET B N 1
ATOM 863 C CA . MET B 1 1 ? 26.594 2.812 -14.344 1 26.23 1 MET B CA 1
ATOM 864 C C . MET B 1 1 ? 25.375 1.935 -14.609 1 26.23 1 MET B C 1
ATOM 866 O O . MET B 1 1 ? 24.609 2.201 -15.531 1 26.23 1 MET B O 1
ATOM 870 N N . GLN B 1 2 ? 25.5 0.597 -14.461 1 30.44 2 GLN B N 1
ATOM 871 C CA . GLN B 1 2 ? 24.531 -0.426 -14.805 1 30.44 2 GLN B CA 1
ATOM 872 C C . GLN B 1 2 ? 23.141 -0.065 -14.273 1 30.44 2 GLN B C 1
ATOM 874 O O . GLN B 1 2 ? 22.984 0.225 -13.086 1 30.44 2 GLN B O 1
ATOM 879 N N . GLU B 1 3 ? 22.391 0.805 -14.867 1 36.09 3 GLU B N 1
ATOM 880 C CA . GLU B 1 3 ? 20.969 1.029 -14.609 1 36.09 3 GLU B CA 1
ATOM 881 C C . GLU B 1 3 ? 20.312 -0.224 -14.039 1 36.09 3 GLU B C 1
ATOM 883 O O . GLU B 1 3 ? 20.312 -1.278 -14.68 1 36.09 3 GLU B O 1
ATOM 888 N N . ASP B 1 4 ? 20.75 -0.59 -12.891 1 37.5 4 ASP B N 1
ATOM 889 C CA . ASP B 1 4 ? 20.266 -1.744 -12.133 1 37.5 4 ASP B CA 1
ATOM 890 C C . ASP B 1 4 ? 18.781 -1.982 -12.367 1 37.5 4 ASP B C 1
ATOM 892 O O . ASP B 1 4 ? 17.953 -1.595 -11.547 1 37.5 4 ASP B O 1
ATOM 896 N N . ASP B 1 5 ? 18.297 -1.531 -13.555 1 42.31 5 ASP B N 1
ATOM 897 C CA . ASP B 1 5 ? 17 -1.926 -14.086 1 42.31 5 ASP B CA 1
ATOM 898 C C . ASP B 1 5 ? 16.766 -3.424 -13.906 1 42.31 5 ASP B C 1
ATOM 900 O O . ASP B 1 5 ? 16.219 -4.078 -14.797 1 42.31 5 ASP B O 1
ATOM 904 N N . ARG B 1 6 ? 17.594 -4.066 -13.094 1 43.78 6 ARG B N 1
ATOM 905 C CA . ARG B 1 6 ? 17.453 -5.516 -13.008 1 43.78 6 ARG B CA 1
ATOM 906 C C . ARG B 1 6 ? 16 -5.906 -12.789 1 43.78 6 ARG B C 1
ATOM 908 O O . ARG B 1 6 ? 15.281 -5.262 -12.016 1 43.78 6 ARG B O 1
ATOM 915 N N . PRO B 1 7 ? 15.445 -6.469 -13.805 1 50.31 7 PRO B N 1
ATOM 916 C CA . PRO B 1 7 ? 14.141 -7.066 -13.531 1 50.31 7 PRO B CA 1
ATOM 917 C C . PRO B 1 7 ? 14.031 -7.625 -12.117 1 50.31 7 PRO B C 1
ATOM 919 O O . PRO B 1 7 ? 15.031 -8.07 -11.547 1 50.31 7 PRO B O 1
ATOM 922 N N . ILE B 1 8 ? 13.484 -6.82 -11.25 1 53.06 8 ILE B N 1
ATOM 923 C CA . ILE B 1 8 ? 13.273 -7.41 -9.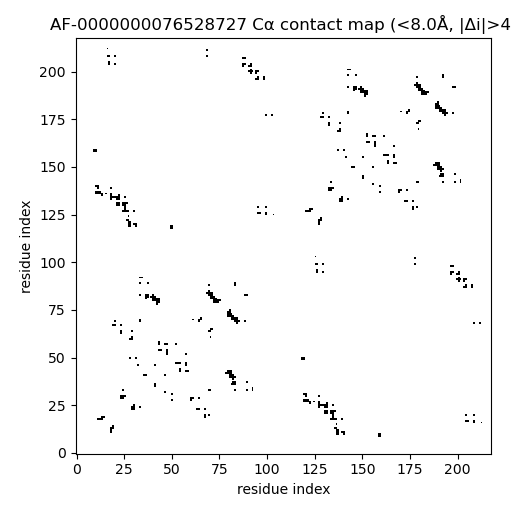93 1 53.06 8 ILE B CA 1
ATOM 924 C C . ILE B 1 8 ? 13.07 -8.914 -10.062 1 53.06 8 ILE B C 1
ATOM 926 O O . ILE B 1 8 ? 12.008 -9.367 -10.484 1 53.06 8 ILE B O 1
ATOM 930 N N . THR B 1 9 ? 14.148 -9.703 -10.359 1 63.81 9 THR B N 1
ATOM 931 C CA . THR B 1 9 ? 14.102 -11.117 -10.695 1 63.81 9 THR B CA 1
ATOM 932 C C . THR B 1 9 ? 13.828 -11.961 -9.453 1 63.81 9 THR B C 1
ATOM 934 O O . THR B 1 9 ? 13.32 -13.078 -9.555 1 63.81 9 THR B O 1
ATOM 937 N N . GLY B 1 10 ? 14.031 -11.32 -8.32 1 79.94 10 GLY B N 1
ATOM 938 C CA . GLY B 1 10 ? 13.82 -12.117 -7.121 1 79.94 10 GLY B CA 1
ATOM 939 C C . GLY B 1 10 ? 12.703 -11.586 -6.242 1 79.94 10 GLY B C 1
ATOM 940 O O . GLY B 1 10 ? 12.133 -10.531 -6.523 1 79.94 10 GLY B O 1
ATOM 941 N N . PRO B 1 11 ? 12.305 -12.445 -5.348 1 93.06 11 PRO B N 1
ATOM 942 C CA . PRO B 1 11 ? 11.25 -12 -4.434 1 93.06 11 PRO B CA 1
ATOM 943 C C . PRO B 1 11 ? 11.641 -10.758 -3.635 1 93.06 11 PRO B C 1
ATOM 945 O O . PRO B 1 11 ? 12.82 -10.578 -3.314 1 93.06 11 PRO B O 1
ATOM 948 N N . LEU B 1 12 ? 10.742 -9.922 -3.43 1 96.31 12 LEU B N 1
ATOM 949 C CA . LEU B 1 12 ? 10.922 -8.758 -2.574 1 96.31 12 LEU B CA 1
ATOM 950 C C . LEU B 1 12 ? 11.109 -9.172 -1.119 1 96.31 12 LEU B C 1
ATOM 952 O O . LEU B 1 12 ? 10.781 -10.297 -0.742 1 96.31 12 LEU B O 1
ATOM 956 N N . ASN B 1 13 ? 11.703 -8.273 -0.38 1 96.56 13 ASN B N 1
ATOM 957 C CA . ASN B 1 13 ? 11.875 -8.5 1.051 1 96.56 13 ASN B CA 1
ATOM 958 C C . ASN B 1 13 ? 11.414 -7.297 1.869 1 96.56 13 ASN B C 1
ATOM 960 O O . ASN B 1 13 ? 10.906 -6.32 1.313 1 96.56 13 ASN B O 1
ATOM 964 N N . ASP B 1 14 ? 11.539 -7.328 3.123 1 96.38 14 ASP B N 1
ATOM 965 C CA . ASP B 1 14 ? 11 -6.316 4.023 1 96.38 14 ASP B CA 1
ATOM 966 C C . ASP B 1 14 ? 11.703 -4.977 3.828 1 96.38 14 ASP B C 1
ATOM 968 O O . ASP B 1 14 ? 11.148 -3.926 4.168 1 96.38 14 ASP B O 1
ATOM 972 N N . ASP B 1 15 ? 12.883 -4.98 3.314 1 94.69 15 ASP B N 1
ATOM 973 C CA . ASP B 1 15 ? 13.664 -3.758 3.174 1 94.69 15 ASP B CA 1
ATOM 974 C C . ASP B 1 15 ? 13.492 -3.148 1.784 1 94.69 15 ASP B C 1
ATOM 976 O O . ASP B 1 15 ? 14.008 -2.066 1.506 1 94.69 15 ASP B O 1
ATOM 980 N N . SER B 1 16 ? 12.797 -3.871 0.921 1 95.44 16 SER B N 1
ATOM 981 C CA . SER B 1 16 ? 12.539 -3.336 -0.412 1 95.44 16 SER B CA 1
ATOM 982 C C . SER B 1 16 ? 11.781 -2.014 -0.341 1 95.44 16 SER B C 1
ATOM 984 O O . SER B 1 16 ? 10.812 -1.89 0.405 1 95.44 16 SER B O 1
ATOM 986 N N . PRO B 1 17 ? 12.172 -1.037 -1.118 1 95.69 17 PRO B N 1
ATOM 987 C CA . PRO B 1 17 ? 11.578 0.297 -1.041 1 95.69 17 PRO B CA 1
ATOM 988 C C . PRO B 1 17 ? 10.062 0.278 -1.249 1 95.69 17 PRO B C 1
ATOM 990 O O . PRO B 1 17 ? 9.328 0.972 -0.541 1 95.69 17 PRO B O 1
ATOM 993 N N . VAL B 1 18 ? 9.625 -0.483 -2.182 1 96.94 18 VAL B N 1
ATOM 994 C CA . VAL B 1 18 ? 8.195 -0.51 -2.473 1 96.94 18 VAL B CA 1
ATOM 995 C C . VAL B 1 18 ? 7.441 -1.129 -1.298 1 96.94 18 VAL B C 1
ATOM 997 O O . VAL B 1 18 ? 6.336 -0.694 -0.964 1 96.94 18 VAL B O 1
ATOM 1000 N N . VAL B 1 19 ? 8 -2.152 -0.66 1 97.81 19 VAL B N 1
ATOM 1001 C CA . VAL B 1 19 ? 7.391 -2.764 0.517 1 97.81 19 VAL B CA 1
ATOM 1002 C C . VAL B 1 19 ? 7.336 -1.749 1.658 1 97.81 19 VAL B C 1
ATOM 1004 O O . VAL B 1 19 ? 6.32 -1.634 2.348 1 97.81 19 VAL B O 1
ATOM 1007 N N . GLN B 1 20 ? 8.359 -0.979 1.816 1 97.12 20 GLN B N 1
ATOM 1008 C CA . GLN B 1 20 ? 8.406 0.063 2.838 1 97.12 20 GLN B CA 1
ATOM 1009 C C . GLN B 1 20 ? 7.344 1.129 2.586 1 97.12 20 GLN B C 1
ATOM 1011 O O . GLN B 1 20 ? 6.742 1.649 3.527 1 97.12 20 GLN B O 1
ATOM 1016 N N . LEU B 1 21 ? 7.199 1.452 1.344 1 97.75 21 LEU B N 1
ATOM 1017 C CA . LEU B 1 21 ? 6.16 2.408 0.972 1 97.75 21 LEU B CA 1
ATOM 1018 C C . LEU B 1 21 ? 4.785 1.906 1.391 1 97.75 21 LEU B C 1
ATOM 1020 O O . LEU B 1 21 ? 4.023 2.631 2.037 1 97.75 21 LEU B O 1
ATOM 1024 N N . PHE B 1 22 ? 4.508 0.643 1.071 1 98.56 22 PHE B N 1
ATOM 1025 C CA . PHE B 1 22 ? 3.205 0.082 1.404 1 98.56 22 PHE B CA 1
ATOM 1026 C C . PHE B 1 22 ? 3.047 -0.062 2.912 1 98.56 22 PHE B C 1
ATOM 1028 O O . PHE B 1 22 ? 1.948 0.101 3.445 1 98.56 22 PHE B O 1
ATOM 1035 N N . LYS B 1 23 ? 4.082 -0.352 3.637 1 98.44 23 LYS B N 1
ATOM 1036 C CA . LYS B 1 23 ? 4.035 -0.405 5.098 1 98.44 23 LYS B CA 1
ATOM 1037 C C . LYS B 1 23 ? 3.662 0.953 5.684 1 98.44 23 LYS B C 1
ATOM 1039 O O . LYS B 1 23 ? 2.865 1.03 6.621 1 98.44 23 LYS B O 1
ATOM 1044 N N . ALA B 1 24 ? 4.203 1.927 5.117 1 98.56 24 ALA B N 1
ATOM 1045 C CA . ALA B 1 24 ? 3.9 3.271 5.598 1 98.56 24 ALA B CA 1
ATOM 1046 C C . ALA B 1 24 ? 2.422 3.602 5.41 1 98.56 24 ALA B C 1
ATOM 1048 O O . ALA B 1 24 ? 1.795 4.195 6.293 1 98.56 24 ALA B O 1
ATOM 1049 N N . LEU B 1 25 ? 1.884 3.176 4.301 1 98.56 25 LEU B N 1
ATOM 1050 C CA . LEU B 1 25 ? 0.507 3.508 3.951 1 98.56 25 LEU B CA 1
ATOM 1051 C C . LEU B 1 25 ? -0.474 2.586 4.668 1 98.56 25 LEU B C 1
ATOM 1053 O O . LEU B 1 25 ? -1.671 2.879 4.734 1 98.56 25 LEU B O 1
ATOM 1057 N N . ALA B 1 26 ? 0.031 1.468 5.172 1 98.56 26 ALA B N 1
ATOM 1058 C CA . ALA B 1 26 ? -0.825 0.456 5.785 1 98.56 26 ALA B CA 1
ATOM 1059 C C . ALA B 1 26 ? -1.264 0.883 7.184 1 98.56 2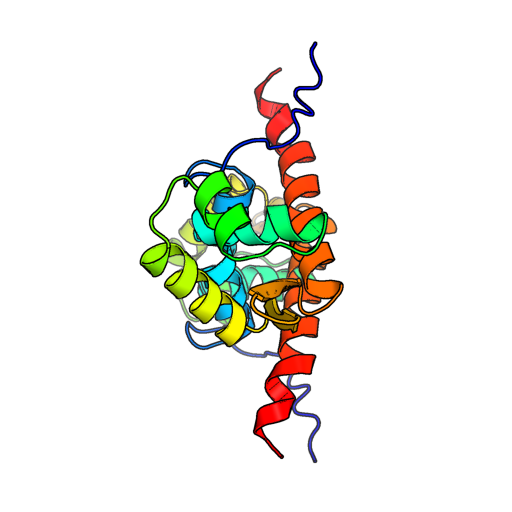6 ALA B C 1
ATOM 1061 O O . ALA B 1 26 ? -2.17 0.284 7.766 1 98.56 26 ALA B O 1
ATOM 1062 N N . HIS B 1 27 ? -0.655 1.851 7.742 1 98.38 27 HIS B N 1
ATOM 1063 C CA . HIS B 1 27 ? -1.058 2.381 9.039 1 98.38 27 HIS B CA 1
ATOM 1064 C C . HIS B 1 27 ? -2.211 3.367 8.898 1 98.38 27 HIS B C 1
ATOM 1066 O O . HIS B 1 27 ? -2.123 4.324 8.125 1 98.38 27 HIS B O 1
ATOM 1072 N N . PRO B 1 28 ? -3.287 3.182 9.648 1 98.25 28 PRO B N 1
ATOM 1073 C CA . PRO B 1 28 ? -4.488 3.988 9.422 1 98.25 28 PRO B CA 1
ATOM 1074 C C . PRO B 1 28 ? -4.246 5.484 9.625 1 98.25 28 PRO B C 1
ATOM 1076 O O . PRO B 1 28 ? -4.805 6.309 8.898 1 98.25 28 PRO B O 1
ATOM 1079 N N . MET B 1 29 ? -3.441 5.871 10.531 1 98.31 29 MET B N 1
ATOM 1080 C CA . MET B 1 29 ? -3.172 7.289 10.758 1 98.31 29 MET B CA 1
ATOM 1081 C C . MET B 1 29 ? -2.391 7.887 9.594 1 98.31 29 MET B C 1
ATOM 1083 O O . MET B 1 29 ? -2.693 8.992 9.133 1 98.31 29 MET B O 1
ATOM 1087 N N . ARG B 1 30 ? -1.412 7.172 9.156 1 98.69 30 ARG B N 1
ATOM 1088 C CA . ARG B 1 30 ? -0.618 7.656 8.031 1 98.69 30 ARG B CA 1
ATOM 1089 C C . ARG B 1 30 ? -1.443 7.68 6.75 1 98.69 30 ARG B C 1
ATOM 1091 O O . ARG B 1 30 ? -1.312 8.602 5.941 1 98.69 30 ARG B O 1
ATOM 1098 N N . ALA B 1 31 ? -2.299 6.664 6.609 1 98.62 31 ALA B N 1
ATOM 1099 C CA . ALA B 1 31 ? -3.211 6.672 5.469 1 98.62 31 ALA B CA 1
ATOM 1100 C C . ALA B 1 31 ? -4.156 7.867 5.531 1 98.62 31 ALA B C 1
ATOM 1102 O O . ALA B 1 31 ? -4.449 8.492 4.508 1 98.62 31 ALA B O 1
ATOM 1103 N N . SER B 1 32 ? -4.621 8.18 6.719 1 98.62 32 SER B N 1
ATOM 1104 C CA . SER B 1 32 ? -5.496 9.336 6.91 1 98.62 32 SER B CA 1
ATOM 1105 C C . SER B 1 32 ? -4.781 10.633 6.559 1 98.62 32 SER B C 1
ATOM 1107 O O . SER B 1 32 ? -5.363 11.523 5.93 1 98.62 32 SER B O 1
ATOM 1109 N N . ILE B 1 33 ? -3.561 10.695 6.945 1 98.5 33 ILE B N 1
ATOM 1110 C CA . ILE B 1 33 ? -2.758 11.875 6.652 1 98.5 33 ILE B CA 1
ATOM 1111 C C . ILE B 1 33 ? -2.602 12.031 5.141 1 98.5 33 ILE B C 1
ATOM 1113 O O . ILE B 1 33 ? -2.826 13.117 4.598 1 98.5 33 ILE B O 1
ATOM 1117 N N . ILE B 1 34 ? -2.256 10.953 4.484 1 98.75 34 ILE B N 1
ATOM 1118 C CA . ILE B 1 34 ? -2.066 10.977 3.037 1 98.75 34 ILE B CA 1
ATOM 1119 C C . ILE B 1 34 ? -3.371 11.367 2.35 1 98.75 34 ILE B C 1
ATOM 1121 O O . ILE B 1 34 ? -3.373 12.188 1.428 1 98.75 34 ILE B O 1
ATOM 1125 N N . HIS B 1 35 ? -4.438 10.789 2.836 1 98.25 35 HIS B N 1
ATOM 1126 C CA . HIS B 1 35 ? -5.75 11.109 2.287 1 98.25 35 HIS B CA 1
ATOM 1127 C C . HIS B 1 35 ? -6.035 12.602 2.391 1 98.25 35 HIS B C 1
ATOM 1129 O O . HIS B 1 35 ? -6.426 13.234 1.407 1 98.25 35 HIS B O 1
ATOM 1135 N N . ARG B 1 36 ? -5.82 13.125 3.521 1 97.81 36 ARG B N 1
ATOM 1136 C CA . ARG B 1 36 ? -6.059 14.547 3.756 1 97.81 36 ARG B CA 1
ATOM 1137 C C . ARG B 1 36 ? -5.184 15.406 2.848 1 97.81 36 ARG B C 1
ATOM 1139 O O . ARG B 1 36 ? -5.645 16.406 2.299 1 97.81 36 ARG B O 1
ATOM 1146 N N . LEU B 1 37 ? -3.975 15.031 2.623 1 97.88 37 LEU B N 1
ATOM 1147 C CA . LEU B 1 37 ? -2.996 15.828 1.883 1 97.88 37 LEU B CA 1
ATOM 1148 C C . LEU B 1 37 ? -3.24 15.727 0.381 1 97.88 37 LEU B C 1
ATOM 1150 O O . LEU B 1 37 ? -2.689 16.516 -0.395 1 97.88 37 LEU B O 1
ATOM 1154 N N . THR B 1 38 ? -4.051 14.758 -0.052 1 97.19 38 THR B N 1
ATOM 1155 C CA . THR B 1 38 ? -4.414 14.695 -1.463 1 97.19 38 THR B CA 1
ATOM 1156 C C . THR B 1 38 ? -5.254 15.906 -1.857 1 97.19 38 THR B C 1
ATOM 1158 O O . THR B 1 38 ? -5.324 16.266 -3.033 1 97.19 38 THR B O 1
ATOM 1161 N N . GLU B 1 39 ? -5.887 16.5 -0.935 1 96.06 39 GLU B N 1
ATOM 1162 C CA . GLU B 1 39 ? -6.766 17.641 -1.196 1 96.06 39 GLU B CA 1
ATOM 1163 C C . GLU B 1 39 ? -5.977 18.938 -1.258 1 96.06 39 GLU B C 1
ATOM 1165 O O . GLU B 1 39 ? -6.172 19.75 -2.168 1 96.06 39 GLU B O 1
ATOM 1170 N N . SER B 1 40 ? -5.16 19.125 -0.281 1 96.06 40 SER B N 1
ATOM 1171 C CA . SER B 1 40 ? -4.371 20.344 -0.146 1 96.06 40 SER B CA 1
ATOM 1172 C C . SER B 1 40 ? -3.318 20.203 0.947 1 96.06 40 SER B C 1
ATOM 1174 O O . SER B 1 40 ? -3.422 19.328 1.808 1 96.06 40 SER B O 1
ATOM 1176 N N . PRO B 1 41 ? -2.27 21 0.863 1 96.69 41 PRO B N 1
ATOM 1177 C CA . PRO B 1 41 ? -1.303 21 1.964 1 96.69 41 PRO B CA 1
ATOM 1178 C C . PRO B 1 41 ? -1.948 21.297 3.314 1 96.69 41 PRO B C 1
ATOM 1180 O O . PRO B 1 41 ? -2.998 21.953 3.371 1 96.69 41 PRO B O 1
ATOM 1183 N N . ALA B 1 42 ? -1.363 20.797 4.387 1 96.56 42 ALA B N 1
ATOM 1184 C CA . ALA B 1 42 ? -1.88 21 5.738 1 96.56 42 ALA B CA 1
ATOM 1185 C C . ALA B 1 42 ? -0.741 21.125 6.746 1 96.56 42 ALA B C 1
ATOM 1187 O O . ALA B 1 42 ? 0.343 20.578 6.547 1 96.56 42 ALA B O 1
ATOM 1188 N N . ASP B 1 43 ? -0.962 21.875 7.773 1 96 43 ASP B N 1
ATOM 1189 C CA . ASP B 1 43 ? 0.053 21.969 8.82 1 96 43 ASP B CA 1
ATOM 1190 C C . ASP B 1 43 ? -0.197 20.938 9.914 1 96 43 ASP B C 1
ATOM 1192 O O . ASP B 1 43 ? -1.221 20.25 9.906 1 96 43 ASP B O 1
ATOM 1196 N N . VAL B 1 44 ? 0.753 20.828 10.797 1 96.12 44 VAL B N 1
ATOM 1197 C CA . VAL B 1 44 ? 0.722 19.797 11.828 1 96.12 44 VAL B CA 1
ATOM 1198 C C . VAL B 1 44 ? -0.525 19.969 12.695 1 96.12 44 VAL B C 1
ATOM 1200 O O . VAL B 1 44 ? -1.151 19 13.094 1 96.12 44 VAL B O 1
ATOM 1203 N N . SER B 1 45 ? -0.947 21.188 12.938 1 95.94 45 SER B N 1
ATOM 1204 C CA . SER B 1 45 ? -2.1 21.453 13.797 1 95.94 45 SER B CA 1
ATOM 1205 C C . SER B 1 45 ? -3.389 20.953 13.156 1 95.94 45 SER B C 1
ATOM 1207 O O . SER B 1 45 ? -4.254 20.406 13.844 1 95.94 45 SER B O 1
ATOM 1209 N N . GLU B 1 46 ? -3.555 21.109 11.891 1 96.06 46 GLU B N 1
ATOM 1210 C CA . GLU B 1 46 ? -4.711 20.609 11.156 1 96.06 46 GLU B CA 1
ATOM 1211 C C . GLU B 1 46 ? -4.777 19.094 11.195 1 96.06 46 GLU B C 1
ATOM 1213 O O . GLU B 1 46 ? -5.855 18.516 11.336 1 96.06 46 GLU B O 1
ATOM 1218 N N . LEU B 1 47 ? -3.637 18.5 11.125 1 97.56 47 LEU B N 1
ATOM 1219 C CA . LEU B 1 47 ? -3.574 17.047 11.125 1 97.56 47 LEU B CA 1
ATOM 1220 C C . LEU B 1 47 ? -3.85 16.484 12.516 1 97.56 47 LEU B C 1
ATOM 1222 O O . LEU B 1 47 ? -4.48 15.445 12.656 1 97.56 47 LEU B O 1
ATOM 1226 N N . VAL B 1 48 ? -3.371 17.172 13.555 1 97.62 48 VAL B N 1
ATOM 1227 C CA . VAL B 1 48 ? -3.654 16.797 14.938 1 97.62 48 VAL B CA 1
ATOM 1228 C C . VAL B 1 48 ? -5.16 16.828 15.188 1 97.62 48 VAL B C 1
ATOM 1230 O O . VAL B 1 48 ? -5.719 15.906 15.789 1 97.62 48 VAL B O 1
ATOM 1233 N N . GLU B 1 49 ? -5.809 17.844 14.672 1 96.88 49 GLU B N 1
ATOM 1234 C CA . GLU B 1 49 ? -7.254 17.984 14.82 1 96.88 49 GLU B CA 1
ATOM 1235 C C . GLU B 1 49 ? -7.996 16.891 14.055 1 96.88 49 GLU B C 1
ATOM 1237 O O . GLU B 1 49 ? -8.93 16.281 14.578 1 96.88 49 GLU B O 1
ATOM 1242 N N . LEU B 1 50 ? -7.57 16.641 12.906 1 95.25 50 LEU B N 1
ATOM 1243 C CA . LEU B 1 50 ? -8.195 15.633 12.062 1 95.25 50 LEU B CA 1
ATOM 1244 C C . LEU B 1 50 ? -8.125 14.25 12.719 1 95.25 50 LEU B C 1
ATOM 1246 O O . LEU B 1 50 ? -9.109 13.516 12.727 1 95.25 50 LEU B O 1
ATOM 1250 N N . LEU B 1 51 ? -6.93 13.906 13.258 1 97.44 51 LEU B N 1
ATOM 1251 C CA . LEU B 1 51 ? -6.668 12.562 13.758 1 97.44 51 LEU B CA 1
ATOM 1252 C C . LEU B 1 51 ? -7.105 12.43 15.211 1 97.44 51 LEU B C 1
ATOM 1254 O O . LEU B 1 51 ? -7.223 11.312 15.727 1 97.44 51 LEU B O 1
ATOM 1258 N N . GLY B 1 52 ? -7.332 13.539 15.828 1 97.25 52 GLY B N 1
ATOM 1259 C CA . GLY B 1 52 ? -7.625 13.484 17.25 1 97.25 52 GLY B CA 1
ATOM 1260 C C . GLY B 1 52 ? -6.504 12.867 18.062 1 97.25 52 GLY B C 1
ATOM 1261 O O . GLY B 1 52 ? -6.754 12.07 18.984 1 97.25 52 GLY B O 1
ATOM 1262 N N . ALA B 1 53 ? -5.305 13.164 17.719 1 97.94 53 ALA B N 1
ATOM 1263 C CA . ALA B 1 53 ? -4.121 12.594 18.359 1 97.94 53 ALA B CA 1
ATOM 1264 C C . ALA B 1 53 ? -3.182 13.695 18.844 1 97.94 53 ALA B C 1
ATOM 1266 O O . ALA B 1 53 ? -3.336 14.859 18.484 1 97.94 53 ALA B O 1
ATOM 1267 N N . SER B 1 54 ? -2.24 13.32 19.672 1 98.25 54 SER B N 1
ATOM 1268 C CA . SER B 1 54 ? -1.279 14.289 20.188 1 98.25 54 SER B CA 1
ATOM 1269 C C . SER B 1 54 ? -0.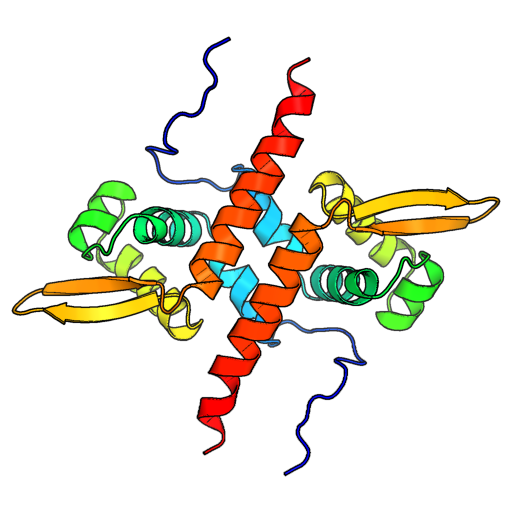311 14.742 19.109 1 98.25 54 SER B C 1
ATOM 1271 O O . SER B 1 54 ? -0.041 14 18.156 1 98.25 54 SER B O 1
ATOM 1273 N N . GLN B 1 55 ? 0.197 15.922 19.234 1 97.69 55 GLN B N 1
ATOM 1274 C CA . GLN B 1 55 ? 1.144 16.469 18.266 1 97.69 55 GLN B CA 1
ATOM 1275 C C . GLN B 1 55 ? 2.406 15.625 18.188 1 97.69 55 GLN B C 1
ATOM 1277 O O . GLN B 1 55 ? 2.924 15.383 17.094 1 97.69 55 GLN B O 1
ATOM 1282 N N . PRO B 1 56 ? 2.98 15.117 19.297 1 98.44 56 PRO B N 1
ATOM 1283 C CA . PRO B 1 56 ? 4.168 14.273 19.172 1 98.44 56 PRO B CA 1
ATOM 1284 C C . PRO B 1 56 ? 3.912 13.016 18.344 1 98.44 56 PRO B C 1
ATOM 1286 O O . PRO B 1 56 ? 4.777 12.602 17.562 1 98.44 56 PRO B O 1
ATOM 1289 N N . LEU B 1 57 ? 2.754 12.414 18.469 1 98.44 57 LEU B N 1
ATOM 1290 C CA . LEU B 1 57 ? 2.398 11.219 17.703 1 98.44 57 LEU B CA 1
ATOM 1291 C C . LEU B 1 57 ? 2.273 11.539 16.219 1 98.44 57 LEU B C 1
ATOM 1293 O O . LEU B 1 57 ? 2.809 10.812 15.375 1 98.44 57 LEU B O 1
ATOM 1297 N N . VAL B 1 58 ? 1.557 12.586 15.969 1 98.31 58 VAL B N 1
ATOM 1298 C CA . VAL B 1 58 ? 1.383 13.008 14.586 1 98.31 58 VAL B CA 1
ATOM 1299 C C . VAL B 1 58 ? 2.742 13.336 13.969 1 98.31 58 VAL B C 1
ATOM 1301 O O . VAL B 1 58 ? 3.02 12.961 12.828 1 98.31 58 VAL B O 1
ATOM 1304 N N . SER B 1 59 ? 3.588 13.977 14.734 1 97.81 59 SER B N 1
ATOM 1305 C CA . SER B 1 59 ? 4.926 14.312 14.258 1 97.81 59 SER B CA 1
ATOM 1306 C C . SER B 1 59 ? 5.742 13.062 13.953 1 97.81 59 SER B C 1
ATOM 1308 O O . SER B 1 59 ? 6.496 13.031 12.977 1 97.81 59 SER B O 1
ATOM 1310 N N . HIS B 1 60 ? 5.605 12.125 14.742 1 98.44 60 HIS B N 1
ATOM 1311 C CA . HIS B 1 60 ? 6.277 10.852 14.5 1 98.44 60 HIS B CA 1
ATOM 1312 C C . HIS B 1 60 ? 5.852 10.242 13.164 1 98.44 60 HIS B C 1
ATOM 1314 O O . HIS B 1 60 ? 6.695 9.844 12.359 1 98.44 60 HIS B O 1
ATOM 1320 N N . HIS B 1 61 ? 4.57 10.195 12.945 1 98.56 61 HIS B N 1
ATOM 1321 C CA . HIS B 1 61 ? 4.066 9.617 11.703 1 98.56 61 HIS B CA 1
ATOM 1322 C C . HIS B 1 61 ? 4.504 10.438 10.492 1 98.56 61 HIS B C 1
ATOM 1324 O O . HIS B 1 61 ? 4.797 9.883 9.43 1 98.56 61 HIS B O 1
ATOM 1330 N N . LEU B 1 62 ? 4.52 11.742 10.664 1 98.44 62 LEU B N 1
ATOM 1331 C CA . LEU B 1 62 ? 4.992 12.609 9.586 1 98.44 62 LEU B CA 1
ATOM 1332 C C . LEU B 1 62 ? 6.461 12.344 9.281 1 98.44 62 LEU B C 1
ATOM 1334 O O . LEU B 1 62 ? 6.875 12.398 8.117 1 98.44 62 LEU B O 1
ATOM 1338 N N . ARG B 1 63 ? 7.234 12.07 10.305 1 98.12 63 ARG B N 1
ATOM 1339 C CA . ARG B 1 63 ? 8.633 11.703 10.094 1 98.12 63 ARG B CA 1
ATOM 1340 C C . ARG B 1 63 ? 8.75 10.406 9.305 1 98.12 63 ARG B C 1
ATOM 1342 O O . ARG B 1 63 ? 9.539 10.312 8.367 1 98.12 63 ARG B O 1
ATOM 1349 N N . VAL B 1 64 ? 7.988 9.438 9.656 1 98.19 64 VAL B N 1
ATOM 1350 C CA . VAL B 1 64 ? 7.977 8.148 8.969 1 98.19 64 VAL B CA 1
ATOM 1351 C C . VAL B 1 64 ? 7.594 8.352 7.504 1 98.19 64 VAL B C 1
ATOM 1353 O O . VAL B 1 64 ? 8.227 7.789 6.605 1 98.19 64 VAL B O 1
ATOM 1356 N N . LEU B 1 65 ? 6.578 9.172 7.258 1 98.44 65 LEU B N 1
ATOM 1357 C CA . LEU B 1 65 ? 6.09 9.43 5.906 1 98.44 65 LEU B CA 1
ATOM 1358 C C . LEU B 1 65 ? 7.133 10.172 5.082 1 98.44 65 LEU B C 1
ATOM 1360 O O . LEU B 1 65 ? 7.285 9.914 3.887 1 98.44 65 LEU B O 1
ATOM 1364 N N . ARG B 1 66 ? 7.82 11.023 5.73 1 97.12 66 ARG B N 1
ATOM 1365 C CA . ARG B 1 66 ? 8.891 11.75 5.047 1 97.12 66 ARG B CA 1
ATOM 1366 C C . ARG B 1 66 ? 10.031 10.812 4.668 1 97.12 66 ARG B C 1
ATOM 1368 O O . ARG B 1 66 ? 10.539 10.867 3.545 1 97.12 66 ARG B O 1
ATOM 1375 N N . GLU B 1 67 ? 10.414 9.945 5.609 1 95.25 67 GLU B N 1
ATOM 1376 C CA . GLU B 1 67 ? 11.484 8.984 5.375 1 95.25 67 GLU B CA 1
ATOM 1377 C C . GLU B 1 67 ? 11.109 7.996 4.273 1 95.25 67 GLU B C 1
ATOM 1379 O O . GLU B 1 67 ? 11.984 7.5 3.557 1 95.25 67 GLU B O 1
ATOM 1384 N N . ALA B 1 68 ? 9.844 7.789 4.113 1 96.19 68 ALA B N 1
ATOM 1385 C CA . ALA B 1 68 ? 9.344 6.895 3.074 1 96.19 68 ALA B CA 1
ATOM 1386 C C . ALA B 1 68 ? 9.117 7.648 1.767 1 96.19 68 ALA B C 1
ATOM 1388 O O . ALA B 1 68 ? 8.57 7.094 0.81 1 96.19 68 ALA B O 1
ATOM 1389 N N . HIS B 1 69 ? 9.367 8.945 1.762 1 96.75 69 HIS B N 1
ATOM 1390 C CA . HIS B 1 69 ? 9.266 9.797 0.586 1 96.75 69 HIS B CA 1
ATOM 1391 C C . HIS B 1 69 ? 7.82 9.969 0.148 1 96.75 69 HIS B C 1
ATOM 1393 O O . HIS B 1 69 ? 7.527 9.992 -1.05 1 96.75 69 HIS B O 1
ATOM 1399 N N . LEU B 1 70 ? 6.953 10.094 1.068 1 98.31 70 LEU B N 1
ATOM 1400 C CA . LEU B 1 70 ? 5.535 10.25 0.749 1 98.31 70 LEU B CA 1
ATOM 1401 C C . LEU B 1 70 ? 5.09 11.695 0.942 1 98.31 70 LEU B C 1
ATOM 1403 O O . LEU B 1 70 ? 4.23 12.18 0.207 1 98.31 70 LEU B O 1
ATOM 1407 N N . VAL B 1 71 ? 5.703 12.352 1.923 1 98.31 71 VAL B N 1
ATOM 1408 C CA . VAL B 1 71 ? 5.32 13.734 2.199 1 98.31 71 VAL B CA 1
ATOM 1409 C C . VAL B 1 71 ? 6.566 14.609 2.275 1 98.31 71 VAL B C 1
ATOM 1411 O O . VAL B 1 71 ? 7.676 14.109 2.473 1 98.31 71 VAL B O 1
ATOM 1414 N N . GLU B 1 72 ? 6.391 15.82 2.033 1 97.19 72 GLU B N 1
ATOM 1415 C CA . GLU B 1 72 ? 7.441 16.828 2.205 1 97.19 72 GLU B CA 1
ATOM 1416 C C . GLU B 1 72 ? 6.977 17.969 3.104 1 97.19 72 GLU B C 1
ATOM 1418 O O 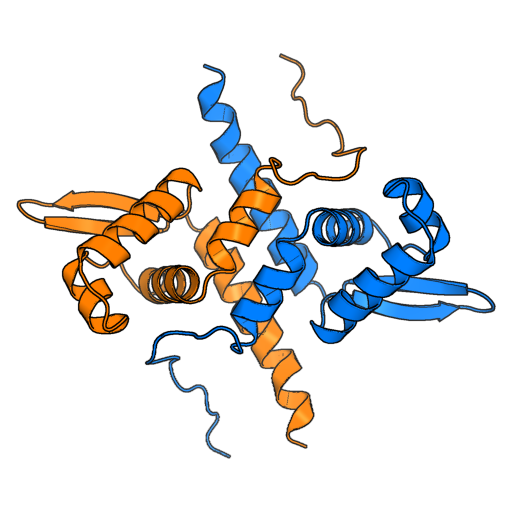. GLU B 1 72 ? 5.777 18.234 3.193 1 97.19 72 GLU B O 1
ATOM 1423 N N . ALA B 1 73 ? 7.941 18.547 3.721 1 96.44 73 ALA B N 1
ATOM 1424 C CA . ALA B 1 73 ? 7.68 19.672 4.621 1 96.44 73 ALA B CA 1
ATOM 1425 C C . ALA B 1 73 ? 8.203 20.984 4.043 1 96.44 73 ALA B C 1
ATOM 1427 O O . ALA B 1 73 ? 9.297 21.016 3.463 1 96.44 73 ALA B O 1
ATOM 1428 N N . LEU B 1 74 ? 7.398 21.984 4.043 1 93.12 74 LEU B N 1
ATOM 1429 C CA . LEU B 1 74 ? 7.816 23.328 3.648 1 93.12 74 LEU B CA 1
ATOM 1430 C C . LEU B 1 74 ? 7.621 24.312 4.793 1 93.12 74 LEU B C 1
ATOM 1432 O O . LEU B 1 74 ? 6.547 24.375 5.391 1 93.12 74 LEU B O 1
ATOM 1436 N N . ARG B 1 75 ? 8.734 24.953 5.062 1 88.94 75 ARG B N 1
ATOM 1437 C CA . ARG B 1 75 ? 8.648 25.953 6.113 1 88.94 75 ARG B CA 1
ATOM 1438 C C . ARG B 1 75 ? 8.047 27.25 5.582 1 88.94 75 ARG B C 1
ATOM 1440 O O . ARG B 1 75 ? 8.508 27.797 4.578 1 88.94 75 ARG B O 1
ATOM 1447 N N . ASP B 1 76 ? 6.934 27.484 6.039 1 79.19 76 ASP B N 1
ATOM 1448 C CA . ASP B 1 76 ? 6.316 28.766 5.711 1 79.19 76 ASP B CA 1
ATOM 1449 C C . ASP B 1 76 ? 6.203 29.656 6.949 1 79.19 76 ASP B C 1
ATOM 1451 O O . ASP B 1 76 ? 5.234 29.547 7.707 1 79.19 76 ASP B O 1
ATOM 1455 N N . GLY B 1 77 ? 7.078 30.641 6.941 1 81.56 77 GLY B N 1
ATOM 1456 C CA . GLY B 1 77 ? 7.094 31.484 8.125 1 81.56 77 GLY B CA 1
ATOM 1457 C C . GLY B 1 77 ? 7.375 30.703 9.398 1 81.56 77 GLY B C 1
ATOM 1458 O O . GLY B 1 77 ? 8.406 30.047 9.516 1 81.56 77 GLY B O 1
ATOM 1459 N N . ARG B 1 78 ? 6.301 30.734 10.359 1 80.56 78 ARG B N 1
ATOM 1460 C CA . ARG B 1 78 ? 6.484 30.125 11.664 1 80.56 78 ARG B CA 1
ATOM 1461 C C . ARG B 1 78 ? 5.902 28.719 11.695 1 80.56 78 ARG B C 1
ATOM 1463 O O . ARG B 1 78 ? 5.988 28.016 12.711 1 80.56 78 ARG B O 1
ATOM 1470 N N . ARG B 1 79 ? 5.344 28.266 10.602 1 84.75 79 ARG B N 1
ATOM 1471 C CA . ARG B 1 79 ? 4.715 26.953 10.602 1 84.75 79 ARG B CA 1
ATOM 1472 C C . ARG B 1 79 ? 5.227 26.094 9.445 1 84.75 79 ARG B C 1
ATOM 1474 O O . ARG B 1 79 ? 5.602 26.625 8.398 1 84.75 79 ARG B O 1
ATOM 1481 N N . ASN B 1 80 ? 5.266 24.797 9.789 1 92.19 80 ASN B N 1
ATOM 1482 C CA . ASN B 1 80 ? 5.566 23.859 8.719 1 92.19 80 ASN B CA 1
ATOM 1483 C C . ASN B 1 80 ? 4.293 23.375 8.031 1 92.19 80 ASN B C 1
ATOM 1485 O O . ASN B 1 80 ? 3.307 23.047 8.695 1 92.19 80 ASN B O 1
ATOM 1489 N N . SER B 1 81 ? 4.328 23.453 6.766 1 95.88 81 SER B N 1
ATOM 1490 C CA . SER B 1 81 ? 3.26 22.875 5.957 1 95.88 81 SER B CA 1
ATOM 1491 C C . SER B 1 81 ? 3.721 21.594 5.273 1 95.88 81 SER B C 1
ATOM 1493 O O . SER B 1 81 ? 4.855 21.5 4.797 1 95.88 81 SER B O 1
ATOM 1495 N N . TYR B 1 82 ? 2.756 20.641 5.227 1 97.81 82 TYR B N 1
ATOM 1496 C CA . TYR B 1 82 ? 3.066 19.344 4.629 1 97.81 82 TYR B CA 1
ATOM 1497 C C . TYR B 1 82 ? 2.25 19.125 3.359 1 97.81 82 TYR B C 1
ATOM 1499 O O . TYR B 1 82 ? 1.082 19.516 3.289 1 97.81 82 TYR B O 1
ATOM 1507 N N . SER B 1 83 ? 2.85 18.516 2.406 1 98.19 83 SER B N 1
ATOM 1508 C CA . SER B 1 83 ? 2.201 18.125 1.158 1 98.19 83 SER B CA 1
ATOM 1509 C C . SER B 1 83 ? 2.768 16.812 0.631 1 98.19 83 SER B C 1
ATOM 1511 O O . SER B 1 83 ? 3.803 16.344 1.105 1 98.19 83 SER B O 1
ATOM 1513 N N . LEU B 1 84 ? 2.023 16.203 -0.251 1 98.31 84 LEU B N 1
ATOM 1514 C CA . LEU B 1 84 ? 2.557 15.016 -0.913 1 98.31 84 LEU B CA 1
ATOM 1515 C C . LEU B 1 84 ? 3.795 15.359 -1.733 1 98.31 84 LEU B C 1
ATOM 1517 O O . LEU B 1 84 ? 3.877 16.438 -2.314 1 98.31 84 LEU B O 1
ATOM 1521 N N . ILE B 1 85 ? 4.699 14.469 -1.8 1 96.56 85 ILE B N 1
ATOM 1522 C CA . ILE B 1 85 ? 5.992 14.758 -2.404 1 96.56 85 ILE B CA 1
ATOM 1523 C C . ILE B 1 85 ? 5.832 14.945 -3.912 1 96.56 85 ILE B C 1
ATOM 1525 O O . ILE B 1 85 ? 6.586 15.688 -4.539 1 96.56 85 ILE B O 1
ATOM 1529 N N . ASP B 1 86 ? 4.902 14.18 -4.516 1 93.81 86 ASP B N 1
ATOM 1530 C CA . ASP B 1 86 ? 4.629 14.312 -5.941 1 93.81 86 ASP B CA 1
ATOM 1531 C C . ASP B 1 86 ? 3.273 13.711 -6.301 1 93.81 86 ASP B C 1
ATOM 1533 O O . ASP B 1 86 ? 2.549 13.234 -5.422 1 93.81 86 ASP B O 1
ATOM 1537 N N . ASP B 1 87 ? 2.957 13.672 -7.508 1 93.94 87 ASP B N 1
ATOM 1538 C CA . ASP B 1 87 ? 1.644 13.242 -7.977 1 93.94 87 ASP B CA 1
ATOM 1539 C C . ASP B 1 87 ? 1.522 11.719 -7.945 1 93.94 87 ASP B C 1
ATOM 1541 O O . ASP B 1 87 ? 0.415 11.18 -7.977 1 93.94 87 ASP B O 1
ATOM 1545 N N . HIS B 1 88 ? 2.672 11.047 -7.977 1 94.94 88 HIS B N 1
ATOM 1546 C CA . HIS B 1 88 ? 2.619 9.586 -7.926 1 94.94 88 HIS B CA 1
ATOM 1547 C C . HIS B 1 88 ? 1.963 9.102 -6.637 1 94.94 88 HIS B C 1
ATOM 1549 O O . HIS B 1 88 ? 1.143 8.188 -6.664 1 94.94 88 HIS B O 1
ATOM 1555 N N . VAL B 1 89 ? 2.273 9.82 -5.617 1 97.75 89 VAL B N 1
ATOM 1556 C CA . VAL B 1 89 ? 1.736 9.406 -4.324 1 97.75 89 VAL B CA 1
ATOM 1557 C C . VAL B 1 89 ? 0.224 9.609 -4.305 1 97.75 89 VAL B C 1
ATOM 1559 O O . VAL B 1 89 ? -0.52 8.742 -3.838 1 97.75 89 VAL B O 1
ATOM 1562 N N . ALA B 1 90 ? -0.237 10.727 -4.809 1 97.69 90 ALA B N 1
ATOM 1563 C CA . ALA B 1 90 ? -1.673 10.984 -4.902 1 97.69 90 ALA B CA 1
ATOM 1564 C C . ALA B 1 90 ? -2.361 9.922 -5.754 1 97.69 90 ALA B C 1
ATOM 1566 O O . ALA B 1 90 ? -3.418 9.406 -5.383 1 97.69 90 ALA B O 1
ATOM 1567 N N . SER B 1 91 ? -1.698 9.594 -6.855 1 97.25 91 SER B N 1
ATOM 1568 C CA . SER B 1 91 ? -2.262 8.617 -7.777 1 97.25 91 SER B CA 1
ATOM 1569 C C . SER B 1 91 ? -2.377 7.242 -7.125 1 97.25 91 SER B C 1
ATOM 1571 O O . SER B 1 91 ? -3.406 6.574 -7.246 1 97.25 91 SER B O 1
ATOM 1573 N N . ILE B 1 92 ? -1.347 6.844 -6.445 1 98.12 92 ILE B N 1
ATOM 1574 C CA . ILE B 1 92 ? -1.337 5.555 -5.762 1 98.12 92 ILE B CA 1
ATOM 1575 C C . ILE B 1 92 ? -2.504 5.48 -4.781 1 98.12 92 ILE B C 1
ATOM 1577 O O . ILE B 1 92 ? -3.279 4.52 -4.801 1 98.12 92 ILE B O 1
ATOM 1581 N N . PHE B 1 93 ? -2.676 6.504 -3.979 1 98.5 93 PHE B N 1
ATOM 1582 C CA . PHE B 1 93 ? -3.682 6.5 -2.922 1 98.5 93 PHE B CA 1
ATOM 1583 C C . PHE B 1 93 ? -5.086 6.586 -3.512 1 98.5 93 PHE B C 1
ATOM 1585 O O . PHE B 1 93 ? -5.973 5.824 -3.123 1 98.5 93 PHE B O 1
ATOM 1592 N N . LEU B 1 94 ? -5.285 7.461 -4.422 1 97 94 LEU B N 1
ATOM 1593 C CA . LEU B 1 94 ? -6.605 7.684 -5.008 1 97 94 LEU B CA 1
ATOM 1594 C C . LEU B 1 94 ? -7.035 6.484 -5.844 1 97 94 LEU B C 1
ATOM 1596 O O . LEU B 1 94 ? -8.219 6.141 -5.887 1 97 94 LEU B O 1
ATOM 1600 N N . ASP B 1 95 ? -6.078 5.855 -6.547 1 97.31 95 ASP B N 1
ATOM 1601 C CA . ASP B 1 95 ? -6.398 4.625 -7.27 1 97.31 95 ASP B CA 1
ATOM 1602 C C . ASP B 1 95 ? -6.836 3.523 -6.309 1 97.31 95 ASP B C 1
ATOM 1604 O O . ASP B 1 95 ? -7.766 2.771 -6.602 1 97.31 95 ASP B O 1
ATOM 1608 N N . ALA B 1 96 ? -6.164 3.449 -5.211 1 97.75 96 ALA B N 1
ATOM 1609 C CA . ALA B 1 96 ? -6.539 2.461 -4.199 1 97.75 96 ALA B CA 1
ATOM 1610 C C . ALA B 1 96 ? -7.941 2.729 -3.662 1 97.75 96 ALA B C 1
ATOM 1612 O O . ALA B 1 96 ? -8.75 1.808 -3.543 1 97.75 96 ALA B O 1
ATOM 1613 N N . LEU B 1 97 ? -8.258 4.004 -3.375 1 95.62 97 LEU B N 1
ATOM 1614 C CA . LEU B 1 97 ? -9.586 4.387 -2.908 1 95.62 97 LEU B CA 1
ATOM 1615 C C . LEU B 1 97 ? -10.648 4.023 -3.938 1 95.62 97 LEU B C 1
ATOM 1617 O O . LEU B 1 97 ? -11.68 3.43 -3.592 1 95.62 97 LEU B O 1
ATOM 1621 N N . GLY B 1 98 ? -10.32 4.43 -5.168 1 94.88 98 GLY B N 1
ATOM 1622 C CA . GLY B 1 98 ? -11.25 4.125 -6.242 1 94.88 98 GLY B CA 1
ATOM 1623 C C . GLY B 1 98 ? -11.484 2.637 -6.426 1 94.88 98 GLY B C 1
ATOM 1624 O O . GLY B 1 98 ? -12.625 2.201 -6.613 1 94.88 98 GLY B O 1
ATOM 1625 N N . HIS B 1 99 ? -10.477 1.871 -6.383 1 96.25 99 HIS B N 1
ATOM 1626 C CA . HIS B 1 99 ? -10.555 0.424 -6.547 1 96.25 99 HIS B CA 1
ATOM 1627 C C . HIS B 1 99 ? -11.43 -0.206 -5.473 1 96.25 99 HIS B C 1
ATOM 1629 O O . HIS B 1 99 ? -12.305 -1.019 -5.777 1 96.25 99 HIS B O 1
ATOM 1635 N N . MET B 1 100 ? -11.203 0.159 -4.215 1 94.56 100 MET B N 1
ATOM 1636 C CA . MET B 1 100 ? -11.93 -0.458 -3.111 1 94.56 100 MET B CA 1
ATOM 1637 C C . MET B 1 100 ? -13.375 0.014 -3.084 1 94.56 100 MET B C 1
ATOM 1639 O O . MET B 1 100 ? -14.266 -0.711 -2.625 1 94.56 100 MET B O 1
ATOM 1643 N N . LYS B 1 101 ? -13.648 1.243 -3.51 1 91.31 101 LYS B N 1
ATOM 1644 C CA . LYS B 1 101 ? -15.023 1.715 -3.631 1 91.31 101 LYS B CA 1
ATOM 1645 C C . LYS B 1 101 ? -15.805 0.875 -4.637 1 91.31 101 LYS B C 1
ATOM 1647 O O . LYS B 1 101 ? -16.984 0.601 -4.434 1 91.31 101 LYS B O 1
ATOM 1652 N N . GLU B 1 102 ? -15.125 0.543 -5.734 1 91.31 102 GLU B N 1
ATOM 1653 C CA . GLU B 1 102 ? -15.75 -0.251 -6.789 1 91.31 102 GLU B CA 1
ATOM 1654 C C . GLU B 1 102 ? -16.031 -1.676 -6.316 1 91.31 102 GLU B C 1
ATOM 1656 O O . GLU B 1 102 ? -16.969 -2.316 -6.781 1 91.31 102 GLU B O 1
ATOM 1661 N N . HIS B 1 103 ? -15.188 -2.186 -5.453 1 86.81 103 HIS B N 1
ATOM 1662 C CA . HIS B 1 103 ? -15.305 -3.576 -5.031 1 86.81 103 HIS B CA 1
ATOM 1663 C C . HIS B 1 103 ? -15.992 -3.684 -3.674 1 86.81 103 HIS B C 1
ATOM 1665 O O . HIS B 1 103 ? -16.328 -4.781 -3.232 1 86.81 103 HIS B O 1
ATOM 1671 N N . ASP B 1 104 ? -16.016 -2.703 -2.814 1 74.88 104 ASP B N 1
ATOM 1672 C CA . ASP B 1 104 ? -16.812 -2.709 -1.589 1 74.88 104 ASP B CA 1
ATOM 1673 C C . ASP B 1 104 ? -18.297 -2.846 -1.899 1 74.88 104 ASP B C 1
ATOM 1675 O O . ASP B 1 104 ? -19.062 -3.377 -1.09 1 74.88 104 ASP B O 1
ATOM 1679 N N . HIS B 1 105 ? -18.828 -2.143 -2.896 1 59 105 HIS B N 1
ATOM 1680 C CA . HIS B 1 105 ? -20.266 -2.135 -3.178 1 59 105 HIS B CA 1
ATOM 1681 C C . HIS B 1 105 ? -20.797 -3.553 -3.363 1 59 105 HIS B C 1
ATOM 1683 O O . HIS B 1 105 ? -22 -3.783 -3.271 1 59 105 HIS B O 1
ATOM 1689 N N . ASP B 1 106 ? -20.031 -4.422 -3.715 1 49.56 106 ASP B N 1
ATOM 1690 C CA . ASP B 1 106 ? -20.75 -5.656 -4.016 1 49.56 106 ASP B CA 1
ATOM 1691 C C . ASP B 1 106 ? -21.344 -6.27 -2.75 1 49.56 106 ASP B C 1
ATOM 1693 O O . ASP B 1 106 ? -22.031 -7.293 -2.812 1 49.56 106 ASP B O 1
ATOM 1697 N N . CYS B 1 107 ? -20.922 -5.938 -1.6 1 41.62 107 CYS B N 1
ATOM 1698 C CA . CYS B 1 107 ? -21.641 -6.703 -0.59 1 41.62 107 CYS B CA 1
ATOM 1699 C C . CYS B 1 107 ? -23.031 -6.137 -0.366 1 41.62 107 CYS B C 1
ATOM 1701 O O . CYS B 1 107 ? -23.75 -6.598 0.519 1 41.62 107 CYS B O 1
ATOM 1703 N N . HIS B 1 108 ? -23.281 -4.902 -0.673 1 37.5 108 HIS B N 1
ATOM 1704 C CA . HIS B 1 108 ? -24.609 -4.477 -0.227 1 37.5 108 HIS B CA 1
ATOM 1705 C C . HIS B 1 108 ? -25.703 -5.152 -1.039 1 37.5 108 HIS B C 1
ATOM 1707 O O . HIS B 1 108 ? -26.891 -5.059 -0.691 1 37.5 108 HIS B O 1
ATOM 1713 N N . HIS B 1 109 ? -25.578 -5.504 -2.357 1 31.98 109 HIS B N 1
ATOM 1714 C CA . HIS B 1 109 ? -26.844 -6.086 -2.785 1 31.98 109 HIS B CA 1
ATOM 1715 C C . HIS B 1 109 ? -27 -7.516 -2.273 1 31.98 109 HIS B C 1
ATOM 1717 O O . HIS B 1 109 ? -26.031 -8.273 -2.246 1 31.98 109 HIS B O 1
#

Foldseek 3Di:
DPPCCVPPPDDDDCPDLVNLLVVLCVDPLSVQVLVVQLVHKDFLVVSCVVVVHDSVVSVVSVVSCVVSQQKDWDDDDPTIIIHGNDVVNSCVSVVVVVVCVVVVVVVPD/DPPCVPPPPDDDDCPDLVNLLVVLCVDPLSVQVLVVQLVHKDFLVVSCVVVVHDSVVSVVSVVSCVVSQQKDWDDDDPTIIIHGNDVVNSCVSVVVVVVCVVVVVVVPD

Radius of gyration: 18.44 Å; Cα contacts (8 Å, |Δi|>4): 288; chains: 2; bounding box: 56×60×37 Å

Sequence (218 aa):
MQEDDRPITGPLNDDSPVVQLFKALAHPMRASIIHRLTESPADVSELVELLGASQPLVSHHLRVLREAHLVEALRDGRRNSYSLIDDHVASIFLDALGHMKEHDHDCHHMQEDDRPITGPLNDDSPVVQLFKALAHPMRASIIHRLTESPADVSELVELLGASQPLVSHHLRVLREAHLVEALRDGRRNSYSLIDDHVASIFLDALGHMKEHDHDCHH

Nearest PDB structures (foldseek):
  8qkf-assembly1_A  TM=8.377E-01  e=8.463E-09  Mycolicibacterium smegmatis
  1r22-assembly1_B  TM=9.676E-01  e=3.272E-07  Synechococcus elongatus PCC 7942 = FACHB-805
  2kko-assembly1_A  TM=8.596E-01  e=9.214E-07  Mycobacterium tuberculosis variant bovis
  4ooi-assembly1_A  TM=9.432E-01  e=5.729E-06  Vibrio cholerae O1 biovar El Tor str. N16961
  4k2e-assembly1_B  TM=8.912E-01  e=6.089E-06  Vibrio cholerae O1 biovar El Tor str. N16961

Organism: NCBI:txid131109

Solvent-accessible surface area (backbone atoms only — not comparable to full-atom values): 11931 Å² total; per-residue (Å²): 128,79,72,75,72,56,69,80,82,60,60,51,42,78,81,34,62,52,24,42,41,25,46,51,41,29,36,26,66,47,34,32,50,52,56,54,30,63,77,42,67,46,34,64,67,58,49,22,63,60,62,71,48,56,62,70,59,49,50,49,49,51,49,53,34,36,78,56,62,44,36,40,78,41,80,53,90,95,41,54,35,33,30,56,61,50,65,51,55,46,47,32,52,50,39,41,47,52,50,40,57,67,60,55,55,62,69,76,112,128,80,72,77,70,59,66,81,82,59,60,51,43,77,80,35,61,51,25,43,40,25,46,53,41,29,35,26,66,46,34,30,50,52,57,54,29,64,76,42,67,43,34,65,68,59,49,22,62,60,61,71,48,54,61,70,59,51,48,49,48,52,50,52,35,36,76,56,62,44,36,40,78,41,79,52,89,95,42,54,34,31,30,55,63,47,66,52,55,45,48,32,52,52,38,42,47,52,48,41,57,68,60,57,53,65,69,74,112